Protein AF-A0A8K0K1X6-F1 (afdb_monomer)

Foldseek 3Di:
DDDDDDDDDDDDDDDDDDDDDDDDDDDDDDPPPDDDDPVVVCVVPVPVVPDDPVNVVLVVLVCVLCVLVVVLVCQVPPPPHDDLLCPLVSLVVNLVSLVVQCPDPDDDPVSVVVSVVSNCCCVVCDPLLPPLVSVLRNCPPPVRNCVSDPDPVSSVVNVVVVVVVVVVVVVVPPDDDPDDPDD

Secondary structure (DSSP, 8-state):
---------------------------------PPPPHHHHTTT-TTGGG--HHHHHHHHHHHHHHHHHHHHHHHHH-TTT--GGGHHHHHHHHHHHHHHHHT-TT--HHHHHHHHHHHTTHHHH-SGGG-HHHHHHHHH-TTTTTTT-SSHHHHHHHHHHHHHHHHHHHHHT-PPP------

pLDDT: mean 72.21, std 21.98, range [29.23, 95.38]

Solvent-accessible surface area (backbone atoms only — not comparable to full-atom values): 11785 Å² total; per-residue (Å²): 136,89,89,85,86,90,86,89,88,87,82,86,90,84,89,85,86,91,81,85,86,83,91,81,84,89,82,89,78,86,78,77,75,73,77,78,56,74,75,68,60,44,77,82,37,80,75,62,83,73,70,48,72,67,56,52,52,50,50,52,52,48,49,63,65,46,47,59,55,49,54,51,49,54,46,68,68,34,93,86,75,61,51,65,41,46,52,49,48,53,51,52,49,53,48,50,50,37,53,56,58,71,68,48,91,84,62,55,68,69,54,51,54,50,39,52,56,59,49,51,44,49,74,75,66,47,68,45,73,72,35,65,66,43,37,49,40,13,45,71,34,84,92,30,35,73,80,43,42,97,45,72,64,54,46,51,56,49,52,54,49,54,52,50,51,59,56,56,56,67,64,68,74,64,74,82,74,82,77,81,85,73,133

Radius of gyration: 33.88 Å; Cα contacts (8 Å, |Δi|>4): 93; chains: 1; bounding box: 62×99×83 Å

InterPro domains:
  IPR012337 Ribonuclease H-like superfamily [SSF53098] (44-151)

Structure (mmCIF, N/CA/C/O backbone):
data_AF-A0A8K0K1X6-F1
#
_entry.id   AF-A0A8K0K1X6-F1
#
loop_
_atom_site.group_PDB
_atom_site.id
_atom_site.type_symbol
_atom_site.label_atom_id
_atom_site.label_alt_id
_atom_site.label_comp_id
_atom_site.label_asym_id
_atom_site.label_en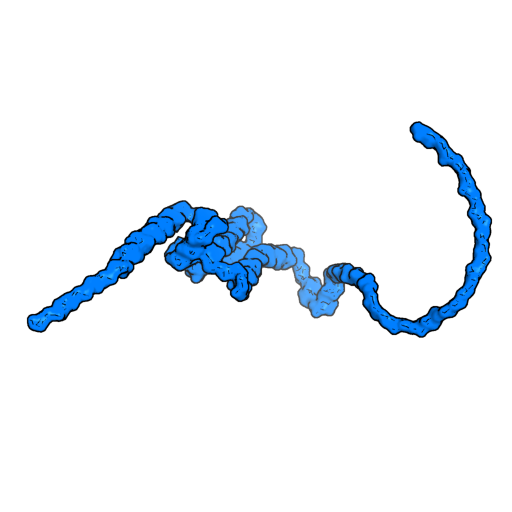tity_id
_atom_site.label_seq_id
_atom_site.pdbx_PDB_ins_code
_atom_site.Cartn_x
_atom_site.Cartn_y
_atom_site.Cartn_z
_atom_site.occupancy
_atom_site.B_iso_or_equiv
_atom_site.auth_seq_id
_atom_site.auth_comp_id
_atom_site.auth_asym_id
_atom_site.auth_atom_id
_atom_site.pdbx_PDB_model_num
ATOM 1 N N . MET A 1 1 ? -3.779 -65.846 -8.634 1.00 36.56 1 MET A N 1
ATOM 2 C CA . MET A 1 1 ? -4.759 -66.818 -8.107 1.00 36.56 1 MET A CA 1
ATOM 3 C C . MET A 1 1 ? -5.990 -66.763 -9.008 1.00 36.56 1 MET A C 1
ATOM 5 O O . MET A 1 1 ? -6.519 -65.682 -9.186 1.00 36.56 1 MET A O 1
ATOM 9 N N . MET A 1 2 ? -6.365 -67.916 -9.580 1.00 34.00 2 MET A N 1
ATOM 10 C CA . MET A 1 2 ? -7.640 -68.259 -10.250 1.00 34.00 2 MET A CA 1
ATOM 11 C C . MET A 1 2 ? -7.931 -67.796 -11.702 1.00 34.00 2 MET A C 1
ATOM 13 O O . MET A 1 2 ? -8.051 -66.619 -12.012 1.00 34.00 2 MET A O 1
ATOM 17 N N . LYS A 1 3 ? -8.093 -68.818 -12.564 1.00 37.56 3 LYS A N 1
ATOM 18 C CA . LYS A 1 3 ? -8.704 -68.864 -13.911 1.00 37.56 3 LYS A CA 1
ATOM 19 C C . LYS A 1 3 ? -10.242 -68.959 -13.821 1.00 37.56 3 LYS A C 1
ATOM 21 O O . LYS A 1 3 ? -10.722 -69.639 -12.918 1.00 37.56 3 LYS A O 1
ATOM 26 N N . LYS A 1 4 ? -10.955 -68.454 -14.842 1.00 38.94 4 LYS A N 1
ATOM 27 C CA . LYS A 1 4 ? -12.188 -68.991 -15.496 1.00 38.94 4 LYS A CA 1
ATOM 28 C C . LYS A 1 4 ? -12.433 -68.125 -16.757 1.00 38.94 4 LYS A C 1
ATOM 30 O O . LYS A 1 4 ? -12.382 -66.915 -16.619 1.00 38.94 4 LYS A O 1
ATOM 35 N N . VAL A 1 5 ? -12.444 -68.573 -18.021 1.00 37.34 5 VAL A N 1
ATOM 36 C CA . VAL A 1 5 ? -13.118 -69.670 -18.762 1.00 37.34 5 VAL A CA 1
ATOM 37 C C . VAL A 1 5 ? -14.581 -69.342 -19.145 1.00 37.34 5 VAL A C 1
ATOM 39 O O . VAL A 1 5 ? -15.454 -69.489 -18.302 1.00 37.34 5 VAL A O 1
ATOM 42 N N . ILE A 1 6 ? -14.737 -68.924 -20.421 1.00 32.94 6 ILE A N 1
ATOM 43 C CA . ILE A 1 6 ? -15.714 -69.280 -21.496 1.00 32.94 6 ILE A CA 1
ATOM 44 C C . ILE A 1 6 ? -17.236 -69.024 -21.300 1.00 32.94 6 ILE A C 1
ATOM 46 O O . ILE A 1 6 ? -17.813 -69.509 -20.339 1.00 32.94 6 ILE A O 1
ATOM 50 N N . ASP A 1 7 ? -17.862 -68.286 -22.244 1.00 36.38 7 ASP A N 1
ATOM 51 C CA . ASP A 1 7 ? -18.978 -68.686 -23.162 1.00 36.38 7 ASP A CA 1
ATOM 52 C C . ASP A 1 7 ? -19.697 -67.440 -23.745 1.00 36.38 7 ASP A C 1
ATOM 54 O O . ASP A 1 7 ? -20.038 -66.527 -23.004 1.00 36.38 7 ASP A O 1
ATOM 58 N N . THR A 1 8 ? -19.722 -67.170 -25.060 1.00 32.62 8 THR A N 1
ATOM 59 C CA . THR A 1 8 ? -20.416 -67.810 -26.209 1.00 32.62 8 THR A CA 1
ATOM 60 C C . THR A 1 8 ? -21.856 -67.290 -26.432 1.00 32.62 8 THR A C 1
ATOM 62 O O . THR A 1 8 ? -22.735 -67.482 -25.604 1.00 32.62 8 THR A O 1
ATOM 65 N N . ASN A 1 9 ? -22.055 -66.740 -27.641 1.00 31.58 9 ASN A N 1
ATOM 66 C CA . ASN A 1 9 ? -23.271 -66.631 -28.473 1.00 31.58 9 ASN A CA 1
ATOM 67 C C . ASN A 1 9 ? -24.106 -65.336 -28.605 1.00 31.58 9 ASN A C 1
ATOM 69 O O . ASN A 1 9 ? -24.702 -64.806 -27.673 1.00 31.58 9 ASN A O 1
ATOM 73 N N . LYS A 1 10 ? -24.166 -64.926 -29.886 1.00 36.34 10 LYS A N 1
ATOM 74 C CA . LYS A 1 10 ? -25.127 -64.076 -30.604 1.00 36.34 10 LYS A CA 1
ATOM 75 C C . LYS A 1 10 ? -26.423 -64.850 -30.891 1.00 36.34 10 LYS A C 1
ATOM 77 O O . LYS A 1 10 ? -26.314 -66.025 -31.207 1.00 36.34 10 LYS A O 1
ATOM 82 N N . GLU A 1 11 ? -27.562 -64.153 -30.938 1.00 32.91 11 GLU A N 1
ATOM 83 C CA . GLU A 1 11 ? -28.595 -64.141 -32.012 1.00 32.91 11 GLU A CA 1
ATOM 84 C C . GLU A 1 11 ? -29.771 -63.245 -31.550 1.00 32.91 11 GLU A C 1
ATOM 86 O O . GLU A 1 11 ? -30.187 -63.331 -30.402 1.00 32.91 11 GLU A O 1
ATOM 91 N N . GLN A 1 12 ? -30.037 -62.135 -32.258 1.00 31.98 12 GLN A N 1
ATOM 92 C CA . GLN A 1 12 ? -31.177 -61.891 -33.179 1.00 31.98 12 GLN A CA 1
ATOM 93 C C . GLN A 1 12 ? -32.546 -61.772 -32.461 1.00 31.98 12 GLN A C 1
ATOM 95 O O . GLN A 1 12 ? -32.960 -62.704 -31.793 1.00 31.98 12 GLN A O 1
ATOM 100 N N . GLN A 1 13 ? -33.197 -60.600 -32.367 1.00 32.19 13 GLN A N 1
ATOM 101 C CA . GLN A 1 13 ? -33.901 -59.750 -33.362 1.00 32.19 13 GLN A CA 1
ATOM 102 C C . GLN A 1 13 ? -35.429 -59.956 -33.246 1.00 32.19 13 GLN A C 1
ATOM 104 O O . GLN A 1 13 ? -35.873 -61.072 -33.450 1.00 32.19 13 GLN A O 1
ATOM 109 N N . GLU A 1 14 ? -36.205 -58.902 -32.937 1.00 32.09 14 GLU A N 1
ATOM 110 C CA . GLU A 1 14 ? -37.567 -58.616 -33.458 1.00 32.09 14 GLU A CA 1
ATOM 111 C C . GLU A 1 14 ? -38.111 -57.278 -32.886 1.00 32.09 14 GLU A C 1
ATOM 113 O O . GLU A 1 14 ? -37.936 -56.982 -31.707 1.00 32.09 14 GLU A O 1
ATOM 118 N N . GLY A 1 15 ? -38.681 -56.429 -33.759 1.00 29.23 15 GLY A N 1
ATOM 119 C CA . GLY A 1 15 ? -39.238 -55.087 -33.465 1.00 29.23 15 GLY A CA 1
ATOM 120 C C . GLY A 1 15 ? -40.705 -55.118 -32.970 1.00 29.23 15 GLY A C 1
ATOM 121 O O . GLY A 1 15 ? -41.087 -56.149 -32.425 1.00 29.23 15 GLY A O 1
ATOM 122 N N . PRO A 1 16 ? -41.571 -54.084 -33.186 1.00 39.97 16 PRO A N 1
ATOM 123 C CA . PRO A 1 16 ? -41.407 -52.951 -34.113 1.00 39.97 16 PRO A CA 1
ATOM 124 C C . PRO A 1 16 ? -41.960 -51.552 -33.666 1.00 39.97 16 PRO A C 1
ATOM 126 O O . PRO A 1 16 ? -42.705 -51.414 -32.703 1.00 39.97 16 PRO A O 1
ATOM 129 N N . SER A 1 17 ? -41.635 -50.541 -34.493 1.00 29.39 17 SER A N 1
ATOM 130 C CA . SER A 1 17 ? -42.483 -49.413 -34.961 1.00 29.39 17 SER A CA 1
ATOM 131 C C . SER A 1 17 ? -42.720 -48.107 -34.159 1.00 29.39 17 SER A C 1
ATOM 133 O O . SER A 1 17 ? -43.616 -48.007 -33.330 1.00 29.39 17 SER A O 1
ATOM 135 N N . THR A 1 18 ? -42.063 -47.054 -34.683 1.00 30.39 18 THR A N 1
ATOM 136 C CA . THR A 1 18 ? -42.601 -45.723 -35.080 1.00 30.39 18 THR A CA 1
ATOM 137 C C . THR A 1 18 ? -42.703 -44.587 -34.049 1.00 30.39 18 THR A C 1
ATOM 139 O O . THR A 1 18 ? -43.554 -44.617 -33.171 1.00 30.39 18 THR A O 1
ATOM 142 N N . SER A 1 19 ? -41.931 -43.510 -34.280 1.00 31.80 19 SER A N 1
ATOM 143 C CA . SER A 1 19 ? -42.244 -42.065 -34.080 1.00 31.80 19 SER A CA 1
ATOM 144 C C . SER A 1 19 ? -41.043 -41.260 -34.628 1.00 31.80 19 SER A C 1
ATOM 146 O O . SER A 1 19 ? -39.921 -41.535 -34.225 1.00 31.80 19 SER A O 1
ATOM 148 N N . ILE A 1 20 ? -41.129 -40.552 -35.763 1.00 32.66 20 ILE A N 1
ATOM 149 C CA . ILE A 1 20 ? -41.576 -39.152 -35.962 1.00 32.66 20 ILE A CA 1
ATOM 150 C C . ILE A 1 20 ? -40.789 -38.136 -35.094 1.00 32.66 20 ILE A C 1
ATOM 152 O O . ILE A 1 20 ? -41.006 -38.053 -33.891 1.00 32.66 20 ILE A O 1
ATOM 156 N N . GLU A 1 21 ? -39.893 -37.386 -35.754 1.00 35.75 21 GLU A N 1
ATOM 157 C CA . GLU A 1 21 ? -39.197 -36.134 -35.349 1.00 35.75 21 GLU A CA 1
ATOM 158 C C . GLU A 1 21 ? -40.192 -34.970 -35.073 1.00 35.75 21 GLU A C 1
ATOM 160 O O . GLU A 1 21 ? -41.297 -35.050 -35.621 1.00 35.75 21 GLU A O 1
ATOM 165 N N . PRO A 1 22 ? -39.882 -33.884 -34.302 1.00 38.75 22 PRO A N 1
ATOM 166 C CA . PRO A 1 22 ? -38.718 -33.001 -34.538 1.00 38.75 22 PRO A CA 1
ATOM 167 C C . PRO A 1 22 ? -38.057 -32.271 -33.333 1.00 38.75 22 PRO A C 1
ATOM 169 O O . PRO A 1 22 ? -38.601 -32.166 -32.240 1.00 38.75 22 PRO A O 1
ATOM 172 N N . ASP A 1 23 ? -36.847 -31.777 -33.624 1.00 31.91 23 ASP A N 1
ATOM 173 C CA . ASP A 1 23 ? -36.100 -30.594 -33.143 1.00 31.91 23 ASP A CA 1
ATOM 174 C C . ASP A 1 23 ? -36.637 -29.766 -31.948 1.00 31.91 23 ASP A C 1
ATOM 176 O O . ASP A 1 23 ? -37.705 -29.172 -32.051 1.00 31.91 23 ASP A O 1
ATOM 180 N N . THR A 1 24 ? -35.832 -29.642 -30.875 1.00 29.33 24 THR A N 1
ATOM 181 C CA . THR A 1 24 ? -35.441 -28.354 -30.250 1.00 29.33 24 THR A CA 1
ATOM 182 C C . THR A 1 24 ? -34.373 -28.548 -29.157 1.00 29.33 24 THR A C 1
ATOM 184 O O . THR A 1 24 ? -34.652 -29.157 -28.129 1.00 29.33 24 THR A O 1
ATOM 187 N N . ASN A 1 25 ? -33.217 -27.915 -29.380 1.00 30.72 25 ASN A N 1
ATOM 188 C CA . ASN A 1 25 ? -32.398 -27.115 -28.452 1.00 30.72 25 ASN A CA 1
ATOM 189 C C . ASN A 1 25 ? -31.725 -27.723 -27.190 1.00 30.72 25 ASN A C 1
ATOM 191 O O . ASN A 1 25 ? -32.336 -28.415 -26.387 1.00 30.72 25 ASN A O 1
ATOM 195 N N . GLU A 1 26 ? -30.483 -27.256 -26.987 1.00 32.62 26 GLU A N 1
ATOM 196 C CA . GLU A 1 26 ? -29.659 -27.256 -25.760 1.00 32.62 26 GLU A CA 1
ATOM 197 C C . GLU A 1 26 ? -28.984 -28.571 -25.325 1.00 32.62 26 GLU A C 1
ATOM 199 O O . GLU A 1 26 ? -29.599 -29.441 -24.720 1.00 32.62 26 GLU A O 1
ATOM 204 N N . LEU A 1 27 ? -27.661 -28.659 -25.554 1.00 32.75 27 LEU A N 1
ATOM 205 C CA . LEU A 1 27 ? -26.645 -28.809 -24.494 1.00 32.75 27 LEU A CA 1
ATOM 206 C C . LEU A 1 27 ? -25.215 -28.812 -25.079 1.00 32.75 27 LEU A C 1
ATOM 208 O O . LEU A 1 27 ? -24.843 -29.672 -25.871 1.00 32.75 27 LEU A O 1
ATOM 212 N N . GLU A 1 28 ? -24.452 -27.805 -24.647 1.00 36.91 28 GLU A N 1
ATOM 213 C CA . GLU A 1 28 ? -23.012 -27.814 -24.347 1.00 36.91 28 GLU A CA 1
ATOM 214 C C . GLU A 1 28 ? -22.040 -28.495 -25.326 1.00 36.91 28 GLU A C 1
ATOM 216 O O . GLU A 1 28 ? -21.773 -29.694 -25.262 1.00 36.91 28 GLU A O 1
ATOM 221 N N . VAL A 1 29 ? -21.326 -27.668 -26.094 1.00 37.97 29 VAL A N 1
ATOM 222 C CA . VAL A 1 29 ? -19.913 -27.939 -26.379 1.00 37.97 29 VAL A CA 1
ATOM 223 C C . VAL A 1 29 ? -19.113 -26.727 -25.923 1.00 37.97 29 VAL A C 1
ATOM 225 O O . VAL A 1 29 ? -19.228 -25.638 -26.478 1.00 37.97 29 VAL A O 1
ATOM 228 N N . GLU A 1 30 ? -18.341 -26.935 -24.858 1.00 37.28 30 GLU A N 1
ATOM 229 C CA . GLU A 1 30 ? -17.304 -26.035 -24.368 1.00 37.28 30 GLU A CA 1
ATOM 230 C C . GLU A 1 30 ? -16.373 -25.600 -25.510 1.00 37.28 30 GLU A C 1
ATOM 232 O O . GLU A 1 30 ? -15.442 -26.317 -25.891 1.00 37.28 30 GLU A O 1
ATOM 237 N N . ASP A 1 31 ? -16.555 -24.379 -26.006 1.00 37.25 31 ASP A N 1
ATOM 238 C CA . ASP A 1 31 ? -15.508 -23.696 -26.751 1.00 37.25 31 ASP A CA 1
ATOM 239 C C . ASP A 1 31 ? -14.432 -23.238 -25.764 1.00 37.25 31 ASP A C 1
ATOM 241 O O . ASP A 1 31 ? -14.439 -22.127 -25.225 1.00 37.25 31 ASP A O 1
ATOM 245 N N . LYS A 1 32 ? -13.447 -24.117 -25.556 1.00 38.53 32 LYS A N 1
ATOM 246 C CA . LYS A 1 32 ? -12.084 -23.711 -25.213 1.00 38.53 32 LYS A CA 1
ATOM 247 C C . LYS A 1 32 ? -11.620 -22.711 -26.272 1.00 38.53 32 LYS A C 1
ATOM 249 O O . LYS A 1 32 ? -11.004 -23.098 -27.266 1.00 38.53 32 LYS A O 1
ATOM 254 N N . LYS A 1 33 ? -11.877 -21.419 -26.047 1.00 43.88 33 LYS A N 1
ATOM 255 C CA . LYS A 1 33 ? -11.191 -20.331 -26.746 1.00 43.88 33 LYS A CA 1
ATOM 256 C C . LYS A 1 33 ? -9.706 -20.453 -26.434 1.00 43.88 33 LYS A C 1
ATOM 258 O O . LYS A 1 33 ? -9.209 -19.959 -25.426 1.00 43.88 33 LYS A O 1
ATOM 263 N N . LYS A 1 34 ? -9.009 -21.173 -27.313 1.00 45.88 34 LYS A N 1
ATOM 264 C CA . LYS A 1 34 ? -7.575 -21.035 -27.528 1.00 45.88 34 LYS A CA 1
ATOM 265 C C . LYS A 1 34 ? -7.309 -19.542 -27.676 1.00 45.88 34 LYS A C 1
ATOM 267 O O . LYS A 1 34 ? -7.848 -18.905 -28.574 1.00 45.88 34 LYS A O 1
ATOM 272 N N . SER A 1 35 ? -6.526 -19.004 -26.752 1.00 42.25 35 SER A N 1
ATOM 273 C CA . SER A 1 35 ? -5.905 -17.691 -26.874 1.00 42.25 35 SER A CA 1
ATOM 274 C C . SER A 1 35 ? -5.267 -17.568 -28.266 1.00 42.25 35 SER A C 1
ATOM 276 O O . SER A 1 35 ? -4.476 -18.454 -28.617 1.00 42.25 35 SER A O 1
ATOM 278 N N . PRO A 1 36 ? -5.608 -16.544 -29.066 1.00 47.41 36 PRO A N 1
ATOM 279 C CA . PRO A 1 36 ? -4.999 -16.356 -30.373 1.00 47.41 36 PRO A CA 1
ATOM 280 C C . PRO A 1 36 ? -3.490 -16.155 -30.210 1.00 47.41 36 PRO A C 1
ATOM 282 O O . PRO A 1 36 ? -3.017 -15.484 -29.294 1.00 47.41 36 PRO A O 1
ATOM 285 N N . THR A 1 37 ? -2.720 -16.820 -31.065 1.00 53.34 37 THR A N 1
ATOM 286 C CA . THR A 1 37 ? -1.265 -16.658 -31.155 1.00 53.34 37 THR A CA 1
ATOM 287 C C . THR A 1 37 ? -0.923 -15.251 -31.649 1.00 53.34 37 THR A C 1
ATOM 289 O O . THR A 1 37 ? -1.656 -14.731 -32.484 1.00 53.34 37 THR A O 1
ATOM 292 N N . LEU A 1 38 ? 0.217 -14.687 -31.219 1.00 54.25 38 LEU A N 1
ATOM 293 C CA . LEU A 1 38 ? 0.695 -13.320 -31.529 1.00 54.25 38 LEU A CA 1
ATOM 294 C C . LEU A 1 38 ? 0.530 -12.854 -32.993 1.00 54.25 38 LEU A C 1
ATOM 296 O O . LEU A 1 38 ? 0.421 -11.661 -33.249 1.00 54.25 38 LEU A O 1
ATOM 300 N N . ALA A 1 39 ? 0.518 -13.776 -33.959 1.00 51.69 39 ALA A N 1
ATOM 301 C CA . ALA A 1 39 ? 0.330 -13.461 -35.374 1.00 51.69 39 ALA A CA 1
ATOM 302 C C . ALA A 1 39 ? -1.078 -12.938 -35.718 1.00 51.69 39 ALA A C 1
ATOM 304 O O . ALA A 1 39 ? -1.223 -12.165 -36.659 1.00 51.69 39 ALA A O 1
ATOM 305 N N . GLU A 1 40 ? -2.110 -13.349 -34.979 1.00 54.22 40 GLU A N 1
ATOM 306 C CA . GLU A 1 40 ? -3.495 -12.930 -35.235 1.00 54.22 40 GLU A CA 1
ATOM 307 C C . GLU A 1 40 ? -3.793 -11.551 -34.624 1.00 54.22 40 GLU A C 1
ATOM 309 O O . GLU A 1 40 ? -4.552 -10.775 -35.192 1.00 54.22 40 GLU A O 1
ATOM 314 N N . GLU A 1 41 ? -3.097 -11.189 -33.543 1.00 55.38 41 GLU A N 1
ATOM 315 C CA . GLU A 1 41 ? -3.164 -9.862 -32.912 1.00 55.38 41 GLU A CA 1
ATOM 316 C C . GLU A 1 41 ? -2.432 -8.780 -33.739 1.00 55.38 41 GLU A C 1
ATOM 318 O O . GLU A 1 41 ? -2.806 -7.607 -33.729 1.00 55.38 41 GLU A O 1
ATOM 323 N N . ALA A 1 42 ? -1.425 -9.172 -34.530 1.00 51.59 42 ALA A N 1
ATOM 324 C CA . ALA A 1 42 ? -0.638 -8.261 -35.367 1.00 51.59 42 ALA A CA 1
ATOM 325 C C . ALA A 1 42 ? -1.419 -7.659 -36.554 1.00 51.59 42 ALA A C 1
ATOM 327 O O . ALA A 1 42 ? -1.078 -6.576 -37.027 1.00 51.59 42 ALA A O 1
ATOM 328 N N . ILE A 1 43 ? -2.485 -8.320 -37.022 1.00 56.06 43 ILE A N 1
ATOM 329 C CA . ILE A 1 43 ? -3.300 -7.837 -38.152 1.00 56.06 43 ILE A CA 1
ATOM 330 C C . ILE A 1 43 ? -4.168 -6.631 -37.742 1.00 56.06 43 ILE A C 1
ATOM 332 O O . ILE A 1 43 ? -4.515 -5.803 -38.584 1.00 56.06 43 ILE A O 1
ATOM 336 N N . GLU A 1 44 ? -4.484 -6.487 -36.452 1.00 57.59 44 GLU A N 1
ATOM 337 C CA . GLU A 1 44 ? -5.357 -5.423 -35.935 1.00 57.59 44 GLU A CA 1
ATOM 338 C C . GLU A 1 44 ? -4.589 -4.133 -35.579 1.00 57.59 44 GLU A C 1
ATOM 340 O O . GLU A 1 44 ? -5.164 -3.042 -35.575 1.00 57.59 44 GLU A O 1
ATOM 345 N N . TYR A 1 45 ? -3.267 -4.217 -35.375 1.00 58.69 45 TYR A N 1
ATOM 346 C CA . TYR A 1 45 ? -2.425 -3.082 -34.986 1.00 58.69 45 TYR A CA 1
ATOM 347 C C . TYR A 1 45 ? -1.074 -3.097 -35.727 1.00 58.69 45 TYR A C 1
ATOM 349 O O . TYR A 1 45 ? -0.088 -3.604 -35.191 1.00 58.69 45 TYR A O 1
ATOM 357 N N . PRO A 1 46 ? -0.949 -2.453 -36.908 1.00 59.38 46 PRO A N 1
ATOM 358 C CA . PRO A 1 46 ? 0.307 -2.411 -37.679 1.00 59.38 46 PRO A CA 1
ATOM 359 C C . PRO A 1 46 ? 1.471 -1.711 -36.945 1.00 59.38 46 PRO A C 1
ATOM 361 O O . PRO A 1 46 ? 2.609 -1.724 -37.402 1.00 59.38 46 PRO A O 1
ATOM 364 N N . ALA A 1 47 ? 1.204 -1.092 -35.791 1.00 60.97 47 ALA A N 1
ATOM 365 C CA . ALA A 1 47 ? 2.213 -0.503 -34.916 1.00 60.97 47 ALA A CA 1
ATOM 366 C C . ALA A 1 47 ? 2.972 -1.537 -34.056 1.00 60.97 47 ALA A C 1
ATOM 368 O O . ALA A 1 47 ? 4.025 -1.195 -33.520 1.00 60.97 47 ALA A O 1
ATOM 369 N N . LEU A 1 48 ? 2.479 -2.778 -33.924 1.00 59.88 48 LEU A N 1
ATOM 370 C CA . LEU A 1 48 ? 3.155 -3.826 -33.146 1.00 59.88 48 LEU A CA 1
ATOM 371 C C . LEU A 1 48 ? 4.364 -4.441 -33.869 1.00 59.88 48 LEU A C 1
ATOM 373 O O . LEU A 1 48 ? 5.234 -5.003 -33.208 1.00 59.88 48 LEU A O 1
ATOM 377 N N . GLU A 1 49 ? 4.457 -4.314 -35.198 1.00 62.81 49 GLU A N 1
ATOM 378 C CA . GLU A 1 49 ? 5.519 -4.941 -36.006 1.00 62.81 49 GLU A CA 1
ATOM 379 C C . GLU A 1 49 ? 6.930 -4.386 -35.728 1.00 62.81 49 GLU A C 1
ATOM 381 O O . GLU A 1 49 ? 7.916 -4.985 -36.151 1.00 62.81 49 GLU A O 1
ATOM 386 N N . ASN A 1 50 ? 7.049 -3.274 -34.991 1.00 69.75 50 ASN A N 1
ATOM 387 C CA . ASN A 1 50 ? 8.322 -2.594 -34.732 1.00 69.75 50 ASN A CA 1
ATOM 388 C C . ASN A 1 50 ? 8.749 -2.564 -33.255 1.00 69.75 50 ASN A C 1
ATOM 390 O O . ASN A 1 50 ? 9.679 -1.828 -32.927 1.00 69.75 50 ASN A O 1
ATOM 394 N N . LEU A 1 51 ? 8.111 -3.329 -32.359 1.00 76.81 51 LEU A N 1
ATOM 395 C CA . LEU A 1 51 ? 8.573 -3.391 -30.969 1.00 76.81 51 LEU A CA 1
ATOM 396 C C . LEU A 1 51 ? 9.871 -4.193 -30.848 1.00 76.81 51 LEU A C 1
ATOM 398 O O . LEU A 1 51 ? 9.952 -5.369 -31.207 1.00 76.81 51 LEU A O 1
ATOM 402 N N . THR A 1 52 ? 10.885 -3.556 -30.277 1.00 85.88 52 THR A N 1
ATOM 403 C CA . THR A 1 52 ? 12.134 -4.213 -29.895 1.00 85.88 52 THR A CA 1
ATOM 404 C C . THR A 1 52 ? 11.938 -5.081 -28.648 1.00 85.88 52 THR A C 1
ATOM 406 O O . THR A 1 52 ? 11.041 -4.844 -27.836 1.00 85.88 52 THR A O 1
ATOM 409 N N . SER A 1 53 ? 12.804 -6.085 -28.457 1.00 84.81 53 SER A N 1
ATOM 410 C CA . SER A 1 53 ? 12.774 -6.939 -27.254 1.00 84.81 53 SER A CA 1
ATOM 411 C C . SER A 1 53 ? 12.846 -6.112 -25.965 1.00 84.81 53 SER A C 1
ATOM 413 O O . SER A 1 53 ? 12.113 -6.379 -25.017 1.00 84.81 53 SER A O 1
ATOM 415 N N . ASP A 1 54 ? 13.673 -5.065 -25.960 1.00 85.62 54 ASP A N 1
ATOM 416 C CA . ASP A 1 54 ? 13.854 -4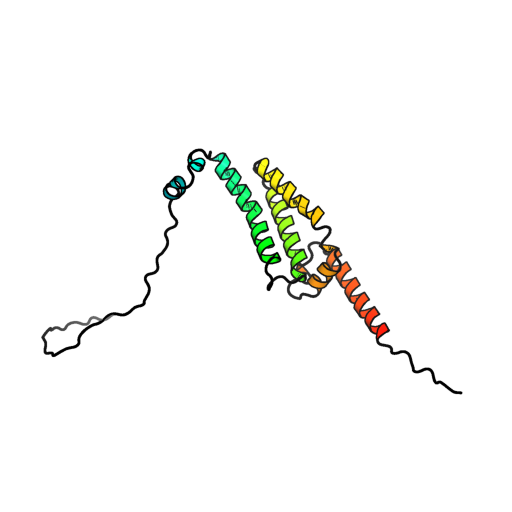.181 -24.808 1.00 85.62 54 ASP A CA 1
ATOM 417 C C . ASP A 1 54 ? 12.571 -3.403 -24.469 1.00 85.62 54 ASP A C 1
ATOM 419 O O . ASP A 1 54 ? 12.251 -3.204 -23.296 1.00 85.62 54 ASP A O 1
ATOM 423 N N . GLU A 1 55 ? 11.801 -2.981 -25.476 1.00 87.94 55 GLU A N 1
ATOM 424 C CA . GLU A 1 55 ? 10.517 -2.294 -25.281 1.00 87.94 55 GLU A CA 1
ATOM 425 C C . GLU A 1 55 ? 9.439 -3.238 -24.742 1.00 87.94 55 GLU A C 1
ATOM 427 O O . GLU A 1 55 ? 8.633 -2.839 -23.894 1.00 87.94 55 GLU A O 1
ATOM 432 N N . ILE A 1 56 ? 9.444 -4.500 -25.175 1.00 88.81 56 ILE A N 1
ATOM 433 C CA . ILE A 1 56 ? 8.545 -5.538 -24.656 1.00 88.81 56 ILE A CA 1
ATOM 434 C C . ILE A 1 56 ? 8.879 -5.843 -23.192 1.00 88.81 56 ILE A C 1
ATOM 436 O O . ILE A 1 56 ? 7.978 -5.891 -22.347 1.00 88.81 56 ILE A O 1
ATOM 440 N N . ASP A 1 57 ? 10.162 -5.986 -22.861 1.00 89.75 57 ASP A N 1
ATOM 441 C CA . ASP A 1 57 ? 10.618 -6.230 -21.492 1.00 89.75 57 ASP A CA 1
ATOM 442 C C . ASP A 1 57 ? 10.337 -5.033 -20.580 1.00 89.75 57 ASP A C 1
ATOM 444 O O . ASP A 1 57 ? 9.879 -5.194 -19.441 1.00 89.75 57 ASP A O 1
ATOM 448 N N . LEU A 1 58 ? 10.544 -3.812 -21.075 1.00 92.88 58 LEU A N 1
ATOM 449 C CA . LEU A 1 58 ? 10.190 -2.590 -20.362 1.00 92.88 58 LEU A CA 1
ATOM 450 C C . LEU A 1 58 ? 8.684 -2.536 -20.078 1.00 92.88 58 LEU A C 1
ATOM 452 O O . LEU A 1 58 ? 8.284 -2.337 -18.929 1.00 92.88 58 LEU A O 1
ATOM 456 N N . THR A 1 59 ? 7.855 -2.761 -21.097 1.00 91.12 59 THR A N 1
ATOM 457 C CA . THR A 1 59 ? 6.389 -2.757 -20.972 1.00 91.12 59 THR A CA 1
ATOM 458 C C . THR A 1 59 ? 5.923 -3.835 -19.999 1.00 91.12 59 THR A C 1
ATOM 460 O O . THR A 1 59 ? 5.094 -3.570 -19.128 1.00 91.12 59 THR A O 1
ATOM 463 N N . SER A 1 60 ? 6.525 -5.022 -20.061 1.00 92.62 60 SER A N 1
ATOM 464 C CA . SER A 1 60 ? 6.251 -6.125 -19.138 1.00 92.62 60 SER A CA 1
ATOM 465 C C . SER A 1 60 ? 6.587 -5.765 -17.689 1.00 92.62 60 SER A C 1
ATOM 467 O O . SER A 1 60 ? 5.840 -6.107 -16.772 1.00 92.62 60 SER A O 1
ATOM 469 N N . ASN A 1 61 ? 7.692 -5.054 -17.448 1.00 93.88 61 ASN A N 1
ATOM 470 C CA . ASN A 1 61 ? 8.037 -4.571 -16.110 1.00 93.88 61 ASN A CA 1
ATOM 471 C C . ASN A 1 61 ? 7.063 -3.490 -15.618 1.00 93.88 61 ASN A C 1
ATOM 473 O O . ASN A 1 61 ? 6.641 -3.541 -14.462 1.00 93.88 61 ASN A O 1
ATOM 477 N N . CYS A 1 62 ? 6.668 -2.555 -16.488 1.00 94.44 62 CYS A N 1
ATOM 478 C CA . CYS A 1 62 ? 5.658 -1.538 -16.184 1.00 94.44 62 CYS A CA 1
ATOM 479 C C . CYS A 1 62 ? 4.299 -2.163 -15.839 1.00 94.44 62 CYS A C 1
ATOM 481 O O . CYS A 1 62 ? 3.669 -1.764 -14.862 1.00 94.44 62 CYS A O 1
ATOM 483 N N . TYR A 1 63 ? 3.869 -3.179 -16.588 1.00 94.81 63 TYR A N 1
ATOM 484 C CA . TYR A 1 63 ? 2.642 -3.915 -16.294 1.00 94.81 63 TYR A CA 1
ATOM 485 C C . TYR A 1 63 ? 2.701 -4.555 -14.902 1.00 94.81 63 TYR A C 1
ATOM 487 O O . TYR A 1 63 ? 1.827 -4.314 -14.073 1.00 94.81 63 TYR A O 1
ATOM 495 N N . LYS A 1 64 ? 3.773 -5.301 -14.605 1.00 94.81 64 LYS A N 1
ATOM 496 C CA . LYS A 1 64 ? 3.923 -6.010 -13.323 1.00 94.81 64 LYS A CA 1
ATOM 497 C C . LYS A 1 64 ? 3.924 -5.071 -12.119 1.00 94.81 64 LYS A C 1
ATOM 499 O O . LYS A 1 64 ? 3.376 -5.419 -11.078 1.00 94.81 64 LYS A O 1
ATOM 504 N N . ILE A 1 65 ? 4.544 -3.893 -12.219 1.00 94.56 65 ILE A N 1
ATOM 505 C CA . ILE A 1 65 ? 4.514 -2.947 -11.098 1.00 94.56 65 ILE A CA 1
ATOM 506 C C . ILE A 1 65 ? 3.124 -2.325 -10.912 1.00 94.56 65 ILE A C 1
ATOM 508 O O . ILE A 1 65 ? 2.686 -2.175 -9.772 1.00 94.56 65 ILE A O 1
ATOM 512 N N . LEU A 1 66 ? 2.420 -2.012 -12.005 1.00 95.38 66 LEU A N 1
ATOM 513 C CA . LEU A 1 66 ? 1.085 -1.404 -11.980 1.00 95.38 66 LEU A CA 1
ATOM 514 C C . LEU A 1 66 ? -0.033 -2.3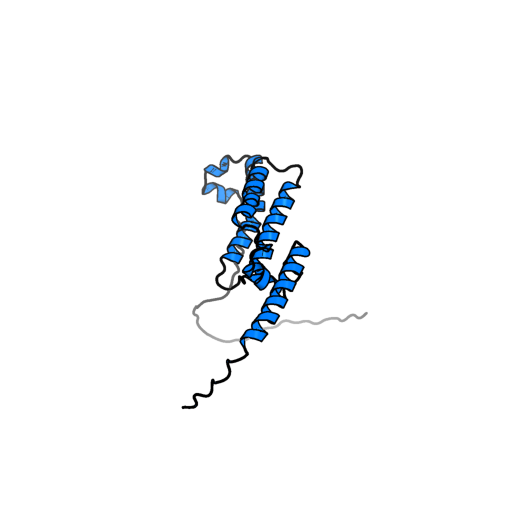94 -11.629 1.00 95.38 66 LEU A C 1
ATOM 516 O O . LEU A 1 66 ? -1.098 -1.974 -11.185 1.00 95.38 66 LEU A O 1
ATOM 520 N N . GLU A 1 67 ? 0.201 -3.694 -11.780 1.00 94.75 67 GLU A N 1
ATOM 521 C CA . GLU A 1 67 ? -0.786 -4.738 -11.506 1.00 94.75 67 GLU A CA 1
ATOM 522 C C . GLU A 1 67 ? -1.347 -4.659 -10.072 1.00 94.75 67 GLU A C 1
ATOM 524 O O . GLU A 1 67 ? -2.562 -4.676 -9.878 1.00 94.75 67 GLU A O 1
ATOM 529 N N . VAL A 1 68 ? -0.492 -4.470 -9.061 1.00 93.19 68 VAL A N 1
ATOM 530 C CA . VAL A 1 68 ? -0.953 -4.326 -7.666 1.00 93.19 68 VAL A CA 1
ATOM 531 C C . VAL A 1 68 ? -1.788 -3.056 -7.481 1.00 93.19 68 VAL A C 1
ATOM 533 O O . VAL A 1 68 ? -2.784 -3.075 -6.762 1.00 93.19 68 VAL A O 1
ATOM 536 N N . PHE A 1 69 ? -1.451 -1.968 -8.177 1.00 92.88 69 PHE A N 1
ATOM 537 C CA . PHE A 1 69 ? -2.242 -0.735 -8.139 1.00 92.88 69 PHE A CA 1
ATOM 538 C C . PHE A 1 69 ? -3.627 -0.937 -8.743 1.00 92.88 69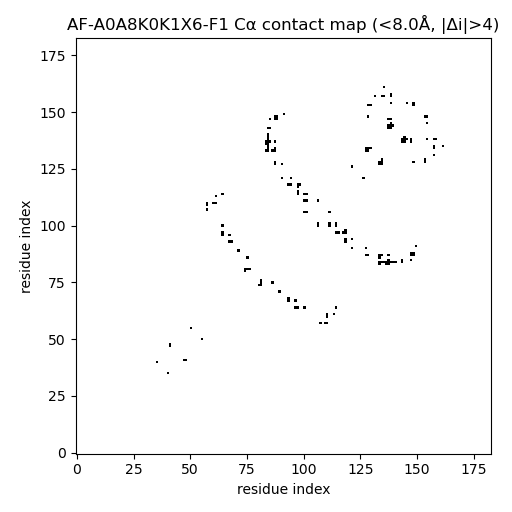 PHE A C 1
ATOM 540 O O . PHE A 1 69 ? -4.597 -0.410 -8.201 1.00 92.88 69 PHE A O 1
ATOM 547 N N . LYS A 1 70 ? -3.740 -1.725 -9.818 1.00 94.19 70 LYS A N 1
ATOM 548 C CA . LYS A 1 70 ? -5.036 -2.117 -10.380 1.00 94.19 70 LYS A CA 1
ATOM 549 C C . LYS A 1 70 ? -5.858 -2.882 -9.347 1.00 94.19 70 LYS A C 1
ATOM 551 O O . LYS A 1 70 ? -6.968 -2.450 -9.059 1.00 94.19 70 LYS A O 1
ATOM 556 N N . TYR A 1 71 ? -5.304 -3.936 -8.742 1.00 92.12 71 TYR A N 1
ATOM 557 C CA . TYR A 1 71 ? -6.022 -4.717 -7.727 1.00 92.12 71 TYR A CA 1
ATOM 558 C C . TYR A 1 71 ? -6.476 -3.858 -6.546 1.00 92.12 71 TYR A C 1
ATOM 560 O O . TYR A 1 71 ? -7.627 -3.942 -6.132 1.00 92.12 71 TYR A O 1
ATOM 568 N N . VAL A 1 72 ? -5.602 -2.993 -6.028 1.00 90.81 72 VAL A N 1
ATOM 569 C CA . VAL A 1 72 ? -5.954 -2.096 -4.920 1.00 90.81 72 VAL A CA 1
ATOM 570 C C . VAL A 1 72 ? -7.005 -1.070 -5.342 1.00 90.81 72 VAL A C 1
ATOM 572 O O . VAL A 1 72 ? -7.911 -0.786 -4.568 1.00 90.81 72 VAL A O 1
ATOM 575 N N . THR A 1 73 ? -6.934 -0.538 -6.562 1.00 90.25 73 THR A N 1
ATOM 576 C CA . THR A 1 73 ? -7.934 0.414 -7.069 1.00 90.25 73 THR A CA 1
ATOM 577 C C . THR A 1 73 ? -9.290 -0.253 -7.266 1.00 90.25 73 THR A C 1
ATOM 579 O O . THR A 1 73 ? -10.302 0.330 -6.892 1.00 90.25 73 THR A O 1
ATOM 582 N N . GLU A 1 74 ? -9.326 -1.464 -7.823 1.00 91.12 74 GLU A N 1
ATOM 583 C CA . GLU A 1 74 ? -10.549 -2.257 -7.990 1.00 91.12 74 GLU A CA 1
ATOM 584 C C . GLU A 1 74 ? -11.157 -2.628 -6.642 1.00 91.12 74 GLU A C 1
ATOM 586 O O . GLU A 1 74 ? -12.365 -2.484 -6.468 1.00 91.12 74 GLU A O 1
ATOM 591 N N . GLU A 1 75 ? -10.318 -3.035 -5.682 1.00 89.75 75 GLU A N 1
ATOM 592 C CA . GLU A 1 75 ? -10.749 -3.271 -4.311 1.00 89.75 75 GLU A CA 1
ATOM 593 C C . GLU A 1 75 ? -11.353 -1.979 -3.766 1.00 89.75 75 GLU A C 1
ATOM 595 O O . GLU A 1 75 ? -12.549 -1.978 -3.534 1.00 89.75 75 GLU A O 1
ATOM 600 N N . ILE A 1 76 ? -10.605 -0.866 -3.678 1.00 86.50 76 ILE A N 1
ATOM 601 C CA . ILE A 1 76 ? -11.064 0.432 -3.130 1.00 86.50 76 ILE A CA 1
ATOM 602 C C . ILE A 1 76 ? -12.331 0.961 -3.821 1.00 86.50 76 ILE A C 1
ATOM 604 O O . ILE A 1 76 ? -13.185 1.557 -3.167 1.00 86.50 76 ILE A O 1
ATOM 608 N N . SER A 1 77 ? -12.466 0.742 -5.127 1.00 86.94 77 SER A N 1
ATOM 609 C CA . SER A 1 77 ? -13.618 1.199 -5.917 1.00 86.94 77 SER A CA 1
ATOM 610 C C . SER A 1 77 ? -14.819 0.253 -5.829 1.00 86.94 77 SER A C 1
ATOM 612 O O . SER A 1 77 ? -15.886 0.566 -6.358 1.00 86.94 77 SER A O 1
ATOM 614 N N . SER A 1 78 ? -14.674 -0.901 -5.175 1.00 85.19 78 SER A N 1
ATOM 615 C CA . SER A 1 78 ? -15.772 -1.832 -4.943 1.00 85.19 78 SER A CA 1
ATOM 616 C C . SER A 1 78 ? -16.753 -1.253 -3.929 1.00 85.19 78 SER A C 1
ATOM 618 O O . SER A 1 78 ? -16.473 -1.163 -2.734 1.00 85.19 78 SER A O 1
ATOM 620 N N . GLU A 1 79 ? -17.954 -0.930 -4.405 1.00 67.50 79 GLU A N 1
ATOM 621 C CA . GLU A 1 79 ? -19.047 -0.347 -3.614 1.00 67.50 79 GLU A CA 1
ATOM 622 C C . GLU A 1 79 ? -19.430 -1.188 -2.378 1.00 67.50 79 GLU A C 1
ATOM 624 O O . GLU A 1 79 ? -19.939 -0.659 -1.393 1.00 67.50 79 GLU A O 1
ATOM 629 N N . LYS A 1 80 ? -19.192 -2.508 -2.410 1.00 71.19 80 LYS A N 1
ATOM 630 C CA . LYS A 1 80 ? -19.737 -3.455 -1.419 1.00 71.19 80 LYS A CA 1
ATOM 631 C C . LYS A 1 80 ? -18.703 -4.096 -0.492 1.00 71.19 80 LYS A C 1
ATOM 633 O O . LYS A 1 80 ? -19.103 -4.744 0.473 1.00 71.19 80 LYS A O 1
ATOM 638 N N . ALA A 1 81 ? -17.405 -3.986 -0.782 1.00 64.25 81 ALA A N 1
ATOM 639 C CA . ALA A 1 81 ? -16.392 -4.847 -0.153 1.00 64.25 81 ALA A CA 1
ATOM 640 C C . ALA A 1 81 ? -15.323 -4.105 0.663 1.00 64.25 81 ALA A C 1
ATOM 642 O O . ALA A 1 81 ? -14.610 -4.738 1.458 1.00 64.25 81 ALA A O 1
ATOM 643 N N . VAL A 1 82 ? -15.206 -2.786 0.509 1.00 71.75 82 VAL A N 1
ATOM 644 C CA . VAL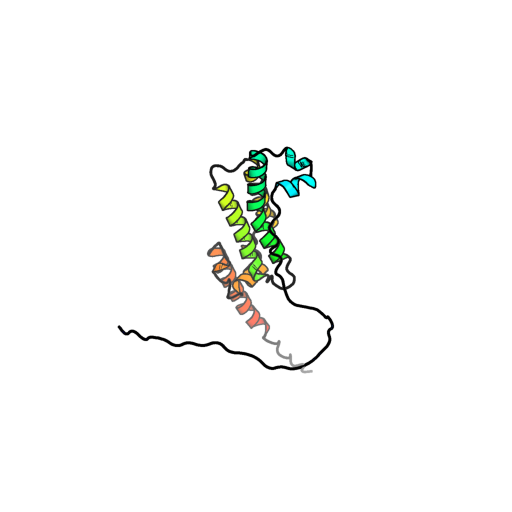 A 1 82 ? -14.159 -2.011 1.185 1.00 71.75 82 VAL A CA 1
ATOM 645 C C . VAL A 1 82 ? -14.689 -1.461 2.482 1.00 71.75 82 VAL A C 1
ATOM 647 O O . VAL A 1 82 ? -15.528 -0.567 2.518 1.00 71.75 82 VAL A O 1
ATOM 650 N N . THR A 1 83 ? -14.150 -1.982 3.573 1.00 82.19 83 THR A N 1
ATOM 651 C CA . THR A 1 83 ? -14.297 -1.356 4.876 1.00 82.19 83 THR A CA 1
ATOM 652 C C . THR A 1 83 ? -13.163 -0.358 5.070 1.00 82.19 83 THR A C 1
ATOM 654 O O . THR A 1 83 ? -12.024 -0.617 4.679 1.00 82.19 83 THR A O 1
ATOM 657 N N . THR A 1 84 ? -13.443 0.763 5.735 1.00 86.75 84 THR A N 1
ATOM 658 C CA . THR A 1 84 ? -12.434 1.752 6.156 1.00 86.75 84 THR A CA 1
ATOM 659 C C . THR A 1 84 ? -11.254 1.100 6.894 1.00 86.75 84 THR A C 1
ATOM 661 O O . THR A 1 84 ? -10.118 1.543 6.764 1.00 86.75 84 THR A O 1
ATOM 664 N N . SER A 1 85 ? -11.501 -0.024 7.578 1.00 89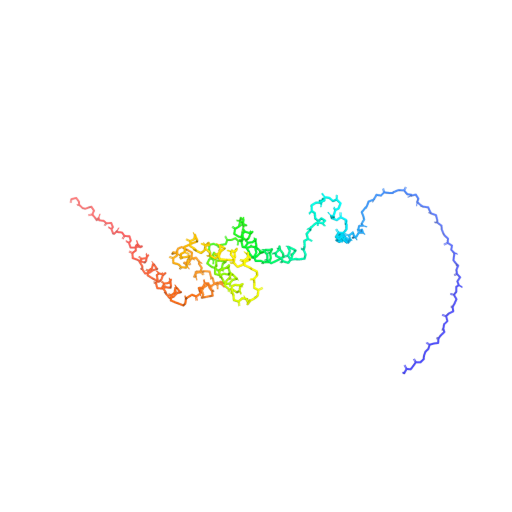.25 85 SER A N 1
ATOM 665 C CA . SER A 1 85 ? -10.498 -0.850 8.259 1.00 89.25 85 SER A CA 1
ATOM 666 C C . SER A 1 85 ? -9.457 -1.526 7.350 1.00 89.25 85 SER A C 1
ATOM 668 O O . SER A 1 85 ? -8.463 -2.035 7.854 1.00 89.25 85 SER A O 1
ATOM 670 N N . LYS A 1 86 ? -9.661 -1.564 6.024 1.00 89.25 86 LYS A N 1
ATOM 671 C CA . LYS A 1 86 ? -8.708 -2.130 5.049 1.00 89.25 86 LYS A CA 1
ATOM 672 C C . LYS A 1 86 ? -7.724 -1.102 4.490 1.00 89.25 86 LYS A C 1
ATOM 674 O O . LYS A 1 86 ? -6.694 -1.495 3.955 1.00 89.25 86 LYS A O 1
ATOM 679 N N . ILE A 1 87 ? -8.033 0.193 4.566 1.00 87.94 87 ILE A N 1
ATOM 680 C CA . ILE A 1 87 ? -7.311 1.230 3.808 1.00 87.94 87 ILE A CA 1
ATOM 681 C C . ILE A 1 87 ? -5.828 1.282 4.196 1.00 87.94 87 ILE A C 1
ATOM 683 O O . ILE A 1 87 ? -4.978 1.294 3.308 1.00 87.94 87 ILE A O 1
ATOM 687 N N . ILE A 1 88 ? -5.514 1.229 5.496 1.00 87.19 88 ILE A N 1
ATOM 688 C CA . ILE A 1 88 ? -4.123 1.236 5.983 1.00 87.19 88 ILE A CA 1
ATOM 689 C C . ILE A 1 88 ? -3.338 0.051 5.409 1.00 87.19 88 ILE A C 1
ATOM 691 O O . ILE A 1 88 ? -2.247 0.231 4.881 1.00 87.19 88 ILE A O 1
ATOM 695 N N . LEU A 1 89 ? -3.929 -1.147 5.420 1.00 89.06 89 LEU A N 1
ATOM 696 C CA . LEU A 1 89 ? -3.297 -2.356 4.888 1.00 89.06 89 LEU A CA 1
ATOM 697 C C . LEU A 1 89 ? -3.006 -2.266 3.391 1.00 89.06 89 LEU A C 1
ATOM 699 O O . LEU A 1 89 ? -1.951 -2.704 2.941 1.00 89.06 89 LEU A O 1
ATOM 703 N N . LEU A 1 90 ? -3.946 -1.725 2.614 1.00 90.00 90 LEU A N 1
ATOM 704 C CA . LEU A 1 90 ? -3.787 -1.593 1.167 1.00 90.00 90 LEU A CA 1
ATOM 705 C C . LEU A 1 90 ? -2.675 -0.599 0.820 1.00 90.00 90 LEU A C 1
ATOM 707 O O . LEU A 1 90 ? -1.898 -0.843 -0.101 1.00 90.00 90 LEU A O 1
ATOM 711 N N . ILE A 1 91 ? -2.565 0.491 1.576 1.00 87.50 91 ILE A N 1
ATOM 712 C CA . ILE A 1 91 ? -1.525 1.503 1.372 1.00 87.50 91 ILE A CA 1
ATOM 713 C C . ILE A 1 91 ? -0.159 0.959 1.790 1.00 87.50 91 ILE A C 1
ATOM 715 O O . ILE A 1 91 ? 0.788 1.051 1.009 1.00 87.50 91 ILE A O 1
ATOM 719 N N . ASP A 1 92 ? -0.073 0.287 2.939 1.00 87.50 92 ASP A N 1
ATOM 720 C CA . ASP A 1 92 ? 1.148 -0.399 3.374 1.00 87.50 92 ASP A CA 1
ATOM 721 C C . ASP A 1 92 ? 1.598 -1.454 2.348 1.00 87.50 92 ASP A C 1
ATOM 723 O O . ASP A 1 92 ? 2.788 -1.563 2.039 1.00 87.50 92 ASP A O 1
ATOM 727 N N . ALA A 1 93 ? 0.660 -2.203 1.757 1.00 89.56 93 ALA A N 1
ATOM 728 C CA . ALA A 1 93 ? 0.957 -3.175 0.707 1.00 89.56 93 ALA A CA 1
ATOM 729 C C . ALA A 1 93 ? 1.535 -2.515 -0.558 1.00 89.56 93 ALA A C 1
ATOM 731 O O . ALA A 1 93 ? 2.538 -2.997 -1.087 1.00 89.56 93 ALA A O 1
ATOM 732 N N . LEU A 1 94 ? 0.959 -1.398 -1.021 1.00 91.12 94 LEU A N 1
ATOM 733 C CA . LEU A 1 94 ? 1.476 -0.646 -2.174 1.00 91.12 94 LEU A CA 1
ATOM 734 C C . LEU A 1 94 ? 2.880 -0.087 -1.919 1.00 91.12 94 LEU A C 1
ATOM 736 O O . LEU A 1 94 ? 3.754 -0.177 -2.788 1.00 91.12 94 LEU A O 1
ATOM 740 N N . THR A 1 95 ? 3.112 0.455 -0.724 1.00 89.38 95 THR A N 1
ATOM 741 C CA . THR A 1 95 ? 4.412 0.994 -0.311 1.00 89.38 95 THR A CA 1
ATOM 742 C C . THR A 1 95 ? 5.468 -0.107 -0.260 1.00 89.38 95 THR A C 1
ATOM 744 O O . THR A 1 95 ? 6.546 0.030 -0.846 1.00 89.38 95 THR A O 1
ATOM 747 N N . ASN A 1 96 ? 5.152 -1.240 0.372 1.00 90.12 96 ASN A N 1
ATOM 748 C CA . ASN A 1 96 ? 6.055 -2.388 0.453 1.00 90.12 96 ASN A CA 1
ATOM 749 C C . ASN A 1 96 ? 6.373 -2.968 -0.927 1.00 90.12 96 ASN A C 1
ATOM 751 O O . ASN A 1 96 ? 7.540 -3.241 -1.212 1.00 90.12 96 ASN A O 1
ATOM 755 N N . TRP A 1 97 ? 5.374 -3.069 -1.805 1.00 93.31 97 TRP A N 1
ATOM 756 C CA . TRP A 1 97 ? 5.563 -3.494 -3.190 1.00 93.31 97 TRP A CA 1
ATOM 757 C C . TRP A 1 97 ? 6.538 -2.574 -3.932 1.00 93.31 97 TRP A C 1
ATOM 759 O O . TRP A 1 97 ? 7.527 -3.040 -4.496 1.00 93.31 97 TRP A O 1
ATOM 769 N N . CYS A 1 98 ? 6.342 -1.255 -3.877 1.00 92.62 98 CYS A N 1
ATOM 770 C CA . CYS A 1 98 ? 7.260 -0.308 -4.517 1.00 92.62 98 CYS A CA 1
ATOM 771 C C . CYS A 1 98 ? 8.687 -0.421 -3.955 1.00 92.62 98 CYS A C 1
ATOM 773 O O . CYS A 1 98 ? 9.655 -0.452 -4.717 1.00 92.62 98 CYS A O 1
ATOM 775 N N . ASN A 1 99 ? 8.831 -0.544 -2.634 1.00 91.94 99 ASN A N 1
ATOM 776 C CA . ASN A 1 99 ? 10.131 -0.720 -1.986 1.00 91.94 99 ASN A CA 1
ATOM 777 C C . ASN A 1 99 ? 10.819 -2.032 -2.395 1.00 91.94 99 ASN A C 1
ATOM 779 O O . ASN A 1 99 ? 12.035 -2.056 -2.590 1.00 91.94 99 ASN A O 1
ATOM 783 N N . GLU A 1 100 ? 10.069 -3.119 -2.578 1.00 93.44 100 GLU A N 1
ATOM 784 C CA . GLU A 1 100 ? 10.585 -4.380 -3.119 1.00 93.44 100 GLU A CA 1
ATOM 785 C C . GLU A 1 100 ? 11.153 -4.225 -4.525 1.00 93.44 100 GLU A C 1
ATOM 787 O O . GLU A 1 100 ? 12.249 -4.719 -4.802 1.00 93.44 100 GLU A O 1
ATOM 792 N N . TRP A 1 101 ? 10.450 -3.500 -5.394 1.00 93.88 101 TRP A N 1
ATOM 793 C CA . TRP A 1 101 ? 10.923 -3.205 -6.744 1.00 93.88 101 TRP A CA 1
ATOM 794 C C . TRP A 1 101 ? 12.202 -2.368 -6.736 1.00 93.88 101 TRP A C 1
ATOM 796 O O . TRP A 1 101 ? 13.141 -2.706 -7.456 1.00 93.88 101 TRP A O 1
ATOM 806 N N . LEU A 1 102 ? 12.295 -1.353 -5.872 1.00 92.56 102 LEU A N 1
ATOM 807 C CA . LEU A 1 102 ? 13.497 -0.518 -5.740 1.00 92.56 102 LEU A CA 1
ATOM 808 C C . LEU A 1 102 ? 14.723 -1.269 -5.199 1.00 92.56 102 LEU A C 1
ATOM 810 O O . LEU A 1 102 ? 15.846 -0.807 -5.393 1.00 92.56 102 LEU A O 1
ATOM 814 N N . ARG A 1 103 ? 14.543 -2.420 -4.538 1.00 93.44 103 ARG A N 1
ATOM 815 C CA . ARG A 1 103 ? 15.657 -3.268 -4.072 1.00 93.44 103 ARG A CA 1
ATOM 816 C C . ARG A 1 103 ? 16.257 -4.155 -5.169 1.00 93.44 103 ARG A C 1
ATOM 818 O O . ARG A 1 103 ? 17.324 -4.732 -4.949 1.00 93.44 103 ARG A O 1
ATOM 825 N N . LYS A 1 104 ? 15.605 -4.298 -6.329 1.00 92.94 104 LYS A N 1
ATOM 826 C CA . LYS A 1 104 ? 16.118 -5.107 -7.448 1.00 92.94 104 LYS A CA 1
ATOM 827 C C . LYS A 1 104 ? 17.327 -4.410 -8.088 1.00 92.94 104 LYS A C 1
ATOM 829 O O . LYS A 1 104 ? 17.270 -3.220 -8.372 1.00 92.94 104 LYS A O 1
ATOM 834 N N . LYS A 1 105 ? 18.419 -5.151 -8.316 1.00 80.94 105 LYS A N 1
ATOM 835 C CA . LYS A 1 105 ? 19.702 -4.584 -8.782 1.00 80.94 105 LYS A CA 1
ATOM 836 C C . LYS A 1 105 ? 19.730 -4.196 -10.267 1.00 80.94 105 LYS A C 1
ATOM 838 O O . LYS A 1 105 ? 20.479 -3.294 -10.614 1.00 80.94 105 LYS A O 1
ATOM 843 N N . ASP A 1 106 ? 18.873 -4.797 -11.093 1.00 86.38 106 ASP A N 1
ATOM 844 C CA . ASP A 1 106 ? 18.913 -4.658 -12.559 1.00 86.38 106 ASP A CA 1
ATOM 845 C C . ASP A 1 106 ? 17.603 -4.097 -13.132 1.00 86.38 106 ASP A C 1
ATOM 847 O O . ASP A 1 106 ? 17.087 -4.555 -14.151 1.00 86.38 106 ASP A O 1
ATOM 851 N N . LEU A 1 107 ? 17.006 -3.128 -12.438 1.00 88.38 107 LEU A N 1
ATOM 852 C CA . LEU A 1 107 ? 15.749 -2.535 -12.877 1.00 88.38 107 LEU A CA 1
ATOM 853 C C . LEU A 1 107 ? 16.003 -1.419 -13.910 1.00 88.38 107 LEU A C 1
ATOM 855 O O . LEU A 1 107 ? 16.794 -0.515 -13.625 1.00 88.38 107 LEU A O 1
ATOM 859 N N . PRO A 1 108 ? 15.316 -1.408 -15.073 1.00 92.19 108 PRO A N 1
ATOM 860 C CA . PRO A 1 108 ? 15.466 -0.329 -16.044 1.00 92.19 108 PRO A CA 1
ATOM 861 C C . PRO A 1 108 ? 15.201 1.042 -15.410 1.00 92.19 108 PRO A C 1
ATOM 863 O O . PRO A 1 108 ? 14.3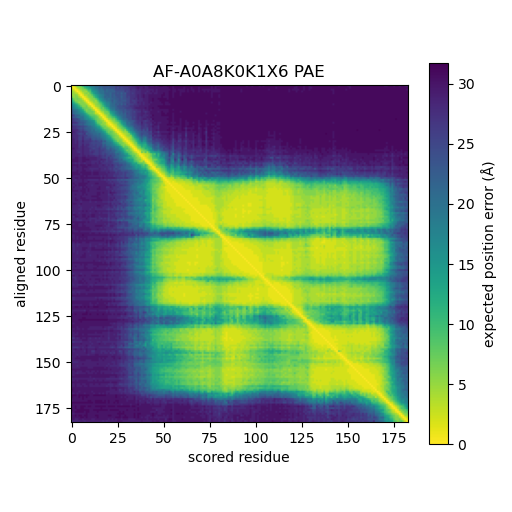38 1.190 -14.534 1.00 92.19 108 PRO A O 1
ATOM 866 N N . HIS A 1 109 ? 15.920 2.072 -15.863 1.00 92.44 109 HIS A N 1
ATOM 867 C CA . HIS A 1 109 ? 15.815 3.424 -15.303 1.00 92.44 109 HIS A CA 1
ATOM 868 C C . HIS A 1 109 ? 14.374 3.959 -15.347 1.00 92.44 109 HIS A C 1
ATOM 870 O O . HIS A 1 109 ? 13.895 4.557 -14.384 1.00 92.44 109 HIS A O 1
ATOM 876 N N . GLN A 1 110 ? 13.663 3.700 -16.442 1.00 94.06 110 GLN A N 1
ATOM 877 C CA . GLN A 1 110 ? 12.273 4.093 -16.659 1.00 94.06 110 GLN A CA 1
ATOM 878 C C . GLN A 1 110 ? 11.352 3.461 -15.609 1.00 94.06 110 GLN A C 1
ATOM 880 O O . GLN A 1 110 ? 10.545 4.159 -14.999 1.00 94.06 110 GLN A O 1
ATOM 885 N N . VAL A 1 111 ? 11.526 2.167 -15.325 1.00 94.25 111 VAL A N 1
ATOM 886 C CA . VAL A 1 111 ? 10.737 1.456 -14.307 1.00 94.25 111 VAL A CA 1
ATOM 887 C C . VAL A 1 111 ? 11.097 1.955 -12.911 1.00 94.25 111 VAL A C 1
ATOM 889 O O . VAL A 1 111 ? 10.217 2.159 -12.080 1.00 94.25 111 VAL A O 1
ATOM 892 N N . THR A 1 112 ? 12.372 2.243 -12.653 1.00 94.56 112 THR A N 1
ATOM 893 C CA . THR A 1 112 ? 12.813 2.859 -11.392 1.00 94.56 112 THR A CA 1
ATOM 894 C C . THR A 1 112 ? 12.173 4.237 -11.187 1.00 94.56 112 THR A C 1
ATOM 896 O O . THR A 1 112 ? 11.707 4.553 -10.092 1.00 94.56 112 THR A O 1
ATOM 899 N N . SER A 1 113 ? 12.113 5.060 -12.236 1.00 94.62 113 SER A N 1
ATOM 900 C CA . SER A 1 113 ? 11.476 6.382 -12.209 1.00 94.62 113 SER A CA 1
ATOM 901 C C . SER A 1 113 ? 9.962 6.286 -11.990 1.00 94.62 113 SER A C 1
ATOM 903 O O . SER A 1 113 ? 9.419 7.002 -11.143 1.00 94.62 113 SER A O 1
ATOM 905 N N . LEU A 1 114 ? 9.299 5.341 -12.665 1.00 94.88 114 LEU A N 1
ATOM 906 C CA . LEU A 1 114 ? 7.892 5.017 -12.437 1.00 94.88 114 LEU A CA 1
ATOM 907 C C . LEU A 1 114 ? 7.659 4.596 -10.981 1.00 94.88 114 LEU A C 1
ATOM 909 O O . LEU A 1 114 ? 6.811 5.172 -10.309 1.00 94.88 114 LEU A O 1
ATOM 913 N N . THR A 1 115 ? 8.465 3.668 -10.461 1.00 94.12 115 THR A N 1
ATOM 914 C CA . THR A 1 115 ? 8.365 3.170 -9.078 1.00 94.12 115 THR A CA 1
ATOM 915 C C . THR A 1 115 ? 8.492 4.300 -8.060 1.00 94.12 115 THR A C 1
ATOM 917 O O . THR A 1 115 ? 7.707 4.383 -7.122 1.00 94.12 115 THR A O 1
ATOM 920 N N . LYS A 1 116 ? 9.449 5.217 -8.253 1.00 92.50 116 LYS A N 1
ATOM 921 C CA . LYS A 1 116 ? 9.615 6.391 -7.380 1.00 92.50 116 LYS A CA 1
ATOM 922 C C . LYS A 1 116 ? 8.424 7.345 -7.456 1.00 92.50 116 LYS A C 1
ATOM 924 O O . LYS A 1 116 ? 8.034 7.905 -6.437 1.00 92.50 116 LYS A O 1
ATOM 929 N N . THR A 1 117 ? 7.844 7.522 -8.641 1.00 92.50 117 THR A N 1
ATOM 930 C CA . THR A 1 117 ? 6.627 8.327 -8.826 1.00 92.50 117 THR A CA 1
ATOM 931 C C . THR A 1 117 ? 5.439 7.703 -8.095 1.00 92.50 117 THR A C 1
ATOM 933 O O . THR A 1 117 ? 4.715 8.408 -7.396 1.00 92.50 117 THR A O 1
ATOM 936 N N . LEU A 1 118 ? 5.279 6.382 -8.204 1.00 91.12 118 LEU A N 1
ATOM 937 C CA . LEU A 1 118 ? 4.243 5.618 -7.512 1.00 91.12 118 LEU A CA 1
ATOM 938 C C . LEU A 1 118 ? 4.422 5.668 -5.991 1.00 91.12 118 LEU A C 1
ATOM 940 O O . LEU A 1 118 ? 3.457 5.919 -5.280 1.00 91.12 118 LEU A O 1
ATOM 944 N N . LEU A 1 119 ? 5.652 5.537 -5.487 1.00 87.81 119 LEU A N 1
ATOM 945 C CA . LEU A 1 119 ? 5.951 5.710 -4.062 1.00 87.81 119 LEU A CA 1
ATOM 946 C C . LEU A 1 119 ? 5.682 7.149 -3.595 1.00 87.81 119 LEU A C 1
ATOM 948 O O . LEU A 1 119 ? 5.230 7.374 -2.481 1.00 87.81 119 LEU A O 1
ATOM 952 N N . GLY A 1 120 ? 5.869 8.140 -4.471 1.00 81.81 120 GLY A N 1
ATOM 953 C CA . GLY A 1 120 ? 5.481 9.527 -4.216 1.00 81.81 120 GLY A CA 1
ATOM 954 C C . GLY A 1 120 ? 3.988 9.718 -3.917 1.00 81.81 120 GLY A C 1
ATOM 955 O O . GLY A 1 120 ? 3.625 10.746 -3.342 1.00 81.81 120 GLY A O 1
ATOM 956 N N . LEU A 1 121 ? 3.129 8.744 -4.246 1.00 71.88 121 LEU A N 1
ATOM 957 C CA . LEU A 1 121 ? 1.727 8.741 -3.828 1.00 71.88 121 LEU A CA 1
ATOM 958 C C . LEU A 1 121 ? 1.570 8.601 -2.312 1.00 71.88 121 LEU A C 1
ATOM 960 O O . LEU A 1 121 ? 0.587 9.106 -1.788 1.00 71.88 121 LEU A O 1
ATOM 964 N N . GLU A 1 122 ? 2.536 8.035 -1.587 1.00 68.19 122 GLU A N 1
ATOM 965 C CA . GLU A 1 122 ? 2.553 8.031 -0.115 1.00 68.19 122 GLU A CA 1
ATOM 966 C C . GLU A 1 122 ? 2.402 9.457 0.441 1.00 68.19 122 GLU A C 1
ATOM 968 O O . GLU A 1 122 ? 1.599 9.706 1.334 1.00 68.19 122 GLU A O 1
ATOM 973 N N . LYS A 1 123 ? 3.046 10.449 -0.193 1.00 68.38 123 LYS A N 1
ATOM 974 C CA . LYS A 1 123 ? 2.879 11.868 0.169 1.00 68.38 123 LYS A CA 1
ATOM 975 C C . LYS A 1 123 ? 1.472 12.408 -0.101 1.00 68.38 123 LYS A C 1
ATOM 977 O O . LYS A 1 123 ? 1.077 13.387 0.521 1.00 68.38 123 LYS A O 1
ATOM 982 N N . ARG A 1 124 ? 0.739 11.824 -1.057 1.00 69.62 124 ARG A N 1
ATOM 983 C CA . ARG A 1 124 ? -0.663 12.172 -1.357 1.00 69.62 124 ARG A CA 1
ATOM 984 C C . ARG A 1 124 ? -1.642 11.470 -0.427 1.00 69.62 124 ARG A C 1
ATOM 986 O O . ARG A 1 124 ? -2.667 12.058 -0.107 1.00 69.62 124 ARG A O 1
ATOM 993 N N . PHE A 1 125 ? -1.339 10.239 -0.026 1.00 66.94 125 PHE A N 1
ATOM 994 C CA . PHE A 1 125 ? -2.120 9.506 0.962 1.00 66.94 125 PHE A CA 1
ATOM 995 C C . PHE A 1 125 ? -1.922 10.082 2.373 1.00 66.94 125 PHE A C 1
ATOM 997 O O . PHE A 1 125 ? -2.833 10.009 3.188 1.00 66.94 125 PHE A O 1
ATOM 1004 N N . GLY A 1 126 ? -0.789 10.744 2.628 1.00 64.62 126 GLY A N 1
ATOM 1005 C CA . GLY A 1 126 ? -0.439 11.280 3.940 1.00 64.62 126 GLY A CA 1
ATOM 1006 C C . GLY A 1 126 ? 0.043 10.176 4.880 1.00 64.62 126 GLY A C 1
ATOM 1007 O O . GLY A 1 126 ? 0.206 9.025 4.479 1.00 64.62 126 GLY A O 1
ATOM 1008 N N . GLU A 1 127 ? 0.257 10.511 6.151 1.00 65.56 127 GLU A N 1
ATOM 1009 C CA . GLU A 1 127 ? 0.474 9.510 7.199 1.00 65.56 127 GLU A CA 1
ATOM 1010 C C . GLU A 1 127 ? -0.869 8.831 7.509 1.00 65.56 127 GLU A C 1
ATOM 1012 O O . GLU A 1 127 ? -1.534 9.134 8.491 1.00 65.56 127 GLU A O 1
ATOM 1017 N N . VAL A 1 128 ? -1.317 7.924 6.636 1.00 62.69 128 VAL A N 1
ATOM 1018 C CA . VAL A 1 128 ? -2.610 7.216 6.764 1.00 62.69 128 VAL A CA 1
ATOM 1019 C C . VAL A 1 128 ? -2.695 6.427 8.072 1.00 62.69 128 VAL A C 1
ATOM 1021 O O . VAL A 1 128 ? -3.773 6.278 8.641 1.00 62.69 128 VAL A O 1
ATOM 1024 N N . GLY A 1 129 ? -1.552 5.973 8.594 1.00 56.34 129 GLY A N 1
ATOM 1025 C CA . GLY A 1 129 ? -1.457 5.373 9.925 1.00 56.34 129 GLY A CA 1
ATOM 1026 C C . GLY A 1 129 ? -1.748 6.340 11.082 1.00 56.34 129 GLY A C 1
ATOM 1027 O O . GLY A 1 129 ? -2.107 5.882 12.167 1.00 56.34 129 GLY A O 1
ATOM 1028 N N . ASP A 1 130 ? -1.634 7.651 10.859 1.00 63.31 130 ASP A N 1
ATOM 1029 C CA . ASP A 1 130 ? -1.961 8.707 11.822 1.00 63.31 130 ASP A CA 1
ATOM 1030 C C . ASP A 1 130 ? -3.331 9.358 11.555 1.00 63.31 130 ASP A C 1
ATOM 1032 O O . ASP A 1 130 ? -3.813 10.139 12.382 1.00 63.31 130 ASP A O 1
ATOM 1036 N N . ASP A 1 131 ? -4.027 8.978 10.473 1.00 80.19 131 ASP A N 1
ATOM 1037 C CA . ASP A 1 131 ? -5.454 9.270 10.339 1.00 80.19 131 ASP A CA 1
ATOM 1038 C C . ASP A 1 131 ? -6.224 8.518 11.434 1.00 80.19 131 ASP A C 1
ATOM 1040 O O . ASP A 1 131 ? -6.306 7.285 11.467 1.00 80.19 131 ASP A O 1
ATOM 1044 N N . LEU A 1 132 ? -6.797 9.292 12.356 1.00 84.56 132 LEU A N 1
ATOM 1045 C CA . LEU A 1 132 ? -7.485 8.776 13.533 1.00 84.56 132 LEU A CA 1
ATOM 1046 C C . LEU A 1 132 ? -8.627 7.827 13.172 1.00 84.56 132 LEU A C 1
ATOM 1048 O O . LEU A 1 132 ? -8.803 6.815 13.850 1.00 84.56 132 LEU A O 1
ATOM 1052 N N . LEU A 1 133 ? -9.396 8.139 12.128 1.00 87.81 133 LEU A N 1
ATOM 1053 C CA . LEU A 1 133 ? -10.556 7.348 11.738 1.00 87.81 133 LEU A CA 1
ATOM 1054 C C . LEU A 1 133 ? -10.114 6.023 11.121 1.00 87.81 133 LEU A C 1
ATOM 1056 O O . LEU A 1 133 ? -10.652 4.972 11.473 1.00 87.81 133 LEU A O 1
ATOM 1060 N N . LEU A 1 134 ? -9.120 6.061 10.232 1.00 88.12 134 LEU A N 1
ATOM 1061 C CA . LEU A 1 134 ? -8.595 4.863 9.577 1.00 88.12 134 LEU A CA 1
ATOM 1062 C C . LEU A 1 134 ? -7.907 3.937 10.583 1.00 88.12 134 LEU A C 1
ATOM 1064 O O . LEU A 1 134 ? -8.152 2.727 10.572 1.00 88.12 134 LEU A O 1
ATOM 1068 N N . ALA A 1 135 ? -7.108 4.498 11.493 1.00 88.81 135 ALA A N 1
ATOM 1069 C CA . ALA A 1 135 ? -6.430 3.747 12.544 1.00 88.81 135 ALA A CA 1
ATOM 1070 C C . ALA A 1 135 ? -7.435 3.091 13.497 1.00 88.81 135 ALA A C 1
ATOM 1072 O O . ALA A 1 135 ? -7.329 1.900 13.787 1.00 88.81 135 ALA A O 1
ATOM 1073 N N . GLU A 1 136 ? -8.453 3.828 13.946 1.00 90.69 136 GLU A N 1
ATOM 1074 C CA . GLU A 1 136 ? -9.471 3.288 14.851 1.00 90.69 136 GLU A CA 1
ATOM 1075 C C . GLU A 1 136 ? -10.341 2.229 14.173 1.00 90.69 136 GLU A C 1
ATOM 1077 O O . GLU A 1 136 ? -10.568 1.168 14.755 1.00 90.69 136 GLU A O 1
ATOM 1082 N N . ALA A 1 137 ? -10.766 2.454 12.927 1.00 91.31 137 ALA A N 1
ATOM 1083 C CA . ALA A 1 137 ? -11.509 1.459 12.156 1.00 91.31 137 ALA A CA 1
ATOM 1084 C C . ALA A 1 137 ? -10.696 0.168 11.973 1.00 91.31 137 ALA A C 1
ATOM 1086 O O . ALA A 1 137 ? -11.224 -0.931 12.145 1.00 91.31 137 ALA A O 1
ATOM 1087 N N . THR A 1 138 ? -9.402 0.293 11.668 1.00 91.62 138 THR A N 1
ATOM 1088 C CA . THR A 1 138 ? -8.480 -0.842 11.505 1.00 91.62 138 THR A CA 1
ATOM 1089 C C . THR A 1 138 ? -8.250 -1.581 12.823 1.00 91.62 138 THR A C 1
ATOM 1091 O O . THR A 1 138 ? -8.265 -2.811 12.857 1.00 91.62 138 THR A O 1
ATOM 1094 N N . PHE A 1 139 ? -8.092 -0.848 13.929 1.00 91.88 139 PHE A N 1
ATOM 1095 C CA . PHE A 1 139 ? -7.914 -1.424 15.262 1.00 91.88 139 PHE A CA 1
ATOM 1096 C C . PHE A 1 139 ? -9.146 -2.207 15.734 1.00 91.88 139 PHE A C 1
ATOM 1098 O O . PHE A 1 139 ? -9.008 -3.270 16.347 1.00 91.88 139 PHE A O 1
ATOM 1105 N N . LEU A 1 140 ? -10.343 -1.675 15.475 1.00 91.50 140 LEU A N 1
ATOM 1106 C CA . LEU A 1 140 ? -11.612 -2.272 15.895 1.00 91.50 140 LEU A CA 1
ATOM 1107 C C . LEU A 1 140 ? -12.000 -3.497 15.061 1.00 91.50 140 LEU A C 1
ATOM 1109 O O . LEU A 1 140 ? -12.778 -4.322 15.537 1.00 91.50 140 LEU A O 1
ATOM 1113 N N . ASP A 1 141 ? -11.453 -3.647 13.855 1.00 90.94 141 ASP A N 1
ATOM 1114 C CA . ASP A 1 141 ? -11.666 -4.826 13.021 1.00 90.94 141 ASP A CA 1
ATOM 1115 C C . ASP A 1 141 ? -10.827 -6.013 13.534 1.00 90.94 141 ASP A C 1
ATOM 1117 O O . ASP A 1 141 ? -9.594 -5.983 13.442 1.00 90.94 141 ASP A O 1
ATOM 1121 N N . PRO A 1 142 ? -11.447 -7.097 14.045 1.00 89.06 142 PRO A N 1
ATOM 1122 C CA . PRO A 1 142 ? -10.713 -8.231 14.606 1.00 89.06 142 PRO A CA 1
ATOM 1123 C C . PRO A 1 142 ? -9.790 -8.923 13.603 1.00 89.06 142 PRO A C 1
ATOM 1125 O O . PRO A 1 142 ? -8.820 -9.562 14.016 1.00 89.06 142 PRO A O 1
ATOM 1128 N N . ARG A 1 143 ? -10.083 -8.805 12.299 1.00 89.81 143 ARG A N 1
ATOM 1129 C CA . ARG A 1 143 ? -9.267 -9.386 11.225 1.00 89.81 143 ARG A CA 1
ATOM 1130 C C . ARG A 1 143 ? -7.906 -8.707 11.126 1.00 89.81 143 ARG A C 1
ATOM 1132 O O . ARG A 1 143 ? -6.943 -9.350 10.722 1.00 89.81 143 ARG A O 1
ATOM 1139 N N . PHE A 1 144 ? -7.829 -7.429 11.492 1.00 88.50 144 PHE A N 1
ATOM 1140 C CA . PHE A 1 144 ? -6.644 -6.603 11.289 1.00 88.50 144 PHE A CA 1
ATOM 1141 C C . PHE A 1 144 ? -6.001 -6.223 12.609 1.00 88.50 144 PHE A C 1
ATOM 1143 O O . PHE A 1 144 ? -4.849 -6.582 12.803 1.00 88.50 144 PHE A O 1
ATOM 1150 N N . LYS A 1 145 ? -6.720 -5.593 13.545 1.00 85.25 145 LYS A N 1
ATOM 1151 C CA . LYS A 1 145 ? -6.289 -5.274 14.919 1.00 85.25 145 LYS A CA 1
ATOM 1152 C C . LYS A 1 145 ? -4.798 -4.932 15.060 1.00 85.25 145 LYS A C 1
ATOM 1154 O O . LYS A 1 145 ? -4.433 -3.776 14.937 1.00 85.25 145 LYS A O 1
ATOM 1159 N N . LYS A 1 146 ? -3.934 -5.919 15.337 1.00 83.44 146 LYS A N 1
ATOM 1160 C CA . LYS A 1 146 ? -2.473 -5.739 15.454 1.00 83.44 146 LYS A CA 1
ATOM 1161 C C . LYS A 1 146 ? -1.740 -5.798 14.107 1.00 83.44 146 LYS A C 1
ATOM 1163 O O . LYS A 1 146 ? -0.760 -5.095 13.916 1.00 83.44 146 LYS A O 1
ATOM 1168 N N . TYR A 1 147 ? -2.202 -6.642 13.193 1.00 84.31 147 TYR A N 1
ATOM 1169 C CA . TYR A 1 147 ? -1.638 -6.846 11.856 1.00 84.31 147 TYR A CA 1
ATOM 1170 C C . TYR A 1 147 ? -1.898 -5.674 10.904 1.00 84.31 147 TYR A C 1
ATOM 1172 O O . TYR A 1 147 ? -1.233 -5.568 9.884 1.00 84.31 147 TYR A O 1
ATOM 1180 N N . GLY A 1 148 ? -2.850 -4.800 11.243 1.00 81.56 148 GLY A N 1
ATOM 1181 C CA . GLY A 1 148 ? -3.166 -3.585 10.492 1.00 81.56 148 GLY A CA 1
ATOM 1182 C C . GLY A 1 148 ? -2.144 -2.456 10.611 1.00 81.56 148 GLY A C 1
ATOM 1183 O O . GLY A 1 148 ? -2.325 -1.435 9.963 1.00 81.56 148 GLY A O 1
ATOM 1184 N N . PHE A 1 149 ? -1.115 -2.605 11.449 1.00 84.44 149 PHE A N 1
ATOM 1185 C CA . PHE A 1 149 ? -0.156 -1.545 11.744 1.00 84.44 149 PHE A CA 1
ATOM 1186 C C . PHE A 1 149 ? 1.267 -2.016 11.452 1.00 84.44 149 PHE A C 1
ATOM 1188 O O . PHE A 1 149 ? 1.769 -2.930 12.108 1.00 84.44 149 PHE A O 1
ATOM 1195 N N . SER A 1 150 ? 1.944 -1.343 10.521 1.00 79.25 150 SER A N 1
ATOM 1196 C CA . SER A 1 150 ? 3.367 -1.577 10.244 1.00 79.25 150 SER A CA 1
ATOM 1197 C C . SER A 1 150 ? 4.293 -1.078 11.366 1.00 79.25 150 SER A C 1
ATOM 1199 O O . SER A 1 150 ? 5.386 -1.611 11.548 1.00 79.25 150 SER A O 1
ATOM 1201 N N . ASN A 1 151 ? 3.852 -0.090 12.158 1.00 82.38 151 ASN A N 1
ATOM 1202 C CA . ASN A 1 151 ? 4.588 0.441 13.309 1.00 82.38 151 ASN A CA 1
ATOM 1203 C C . ASN A 1 151 ? 3.921 0.021 14.642 1.00 82.38 151 ASN A C 1
ATOM 1205 O O . ASN A 1 151 ? 2.782 0.425 14.898 1.00 82.38 151 ASN A O 1
ATOM 1209 N N . PRO A 1 152 ? 4.619 -0.715 15.534 1.00 85.44 152 PRO A N 1
ATOM 1210 C CA . PRO A 1 152 ? 4.115 -1.054 16.868 1.00 85.44 152 PRO A CA 1
ATOM 1211 C C . PRO A 1 152 ? 3.701 0.156 17.717 1.00 85.44 152 PRO A C 1
ATOM 1213 O O . PRO A 1 152 ? 2.748 0.067 18.489 1.00 85.44 152 PRO A O 1
ATOM 1216 N N . GLU A 1 153 ? 4.377 1.295 17.568 1.00 86.56 153 GLU A N 1
ATOM 1217 C CA . GLU A 1 153 ? 4.037 2.520 18.299 1.00 86.56 153 GLU A CA 1
ATOM 1218 C C . GLU A 1 153 ? 2.687 3.084 17.850 1.00 86.56 153 GLU A C 1
ATOM 1220 O O . GLU A 1 153 ? 1.901 3.527 18.683 1.00 86.56 153 GLU A O 1
ATOM 1225 N N . ALA A 1 154 ? 2.380 3.029 16.549 1.00 83.81 154 ALA A N 1
ATOM 1226 C CA . ALA A 1 154 ? 1.096 3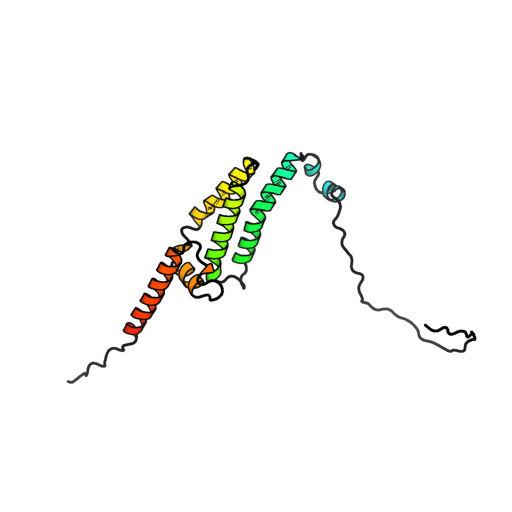.488 16.020 1.00 83.81 154 ALA A CA 1
ATOM 1227 C C . ALA A 1 154 ? -0.071 2.654 16.578 1.00 83.81 154 ALA A C 1
ATOM 1229 O O . ALA A 1 154 ? -1.119 3.202 16.932 1.00 83.81 154 ALA A O 1
ATOM 1230 N N . PHE A 1 155 ? 0.139 1.343 16.743 1.00 89.06 155 PHE A N 1
ATOM 1231 C CA . PHE A 1 155 ? -0.827 0.456 17.389 1.00 89.06 155 PHE A CA 1
ATOM 1232 C C . PHE A 1 155 ? -1.079 0.840 18.855 1.00 89.06 155 PHE A C 1
ATOM 1234 O O . PHE A 1 155 ? -2.236 0.988 19.257 1.00 89.06 155 PHE A O 1
ATOM 1241 N N . GLU A 1 156 ? -0.025 1.030 19.656 1.00 90.19 156 GLU A N 1
ATOM 1242 C CA . GLU A 1 156 ? -0.187 1.404 21.070 1.00 90.19 156 GLU A CA 1
ATOM 1243 C C . GLU A 1 156 ? -0.820 2.797 21.220 1.00 90.19 156 GLU A C 1
ATOM 1245 O O . GLU A 1 156 ? -1.774 2.939 21.986 1.00 90.19 156 GLU A O 1
ATOM 1250 N N . ARG A 1 157 ? -0.423 3.787 20.403 1.00 89.38 157 ARG A N 1
ATOM 1251 C CA . ARG A 1 157 ? -1.085 5.107 20.366 1.00 89.38 157 ARG A CA 1
ATOM 1252 C C . ARG A 1 157 ? -2.582 4.989 20.071 1.00 89.38 157 ARG A C 1
ATOM 1254 O O . ARG A 1 157 ? -3.401 5.667 20.694 1.00 89.38 157 ARG A O 1
ATOM 1261 N N . CYS A 1 158 ? -2.960 4.140 19.112 1.00 90.00 158 CYS A N 1
ATOM 1262 C CA . CYS A 1 158 ? -4.365 3.920 18.768 1.00 90.00 158 CYS A CA 1
ATOM 1263 C C . CYS A 1 158 ? -5.146 3.271 19.914 1.00 90.00 158 CYS A C 1
ATOM 1265 O O . CYS A 1 158 ? -6.269 3.676 20.222 1.00 90.00 158 CYS A O 1
ATOM 1267 N N . LYS A 1 159 ? -4.539 2.286 20.573 1.00 91.38 159 LYS A N 1
ATOM 1268 C CA . LYS A 1 159 ? -5.120 1.587 21.718 1.00 91.38 159 LYS A CA 1
ATOM 1269 C C . LYS A 1 159 ? -5.370 2.528 22.895 1.00 91.38 159 LYS A C 1
ATOM 1271 O O . LYS A 1 159 ? -6.483 2.545 23.417 1.00 91.38 159 LYS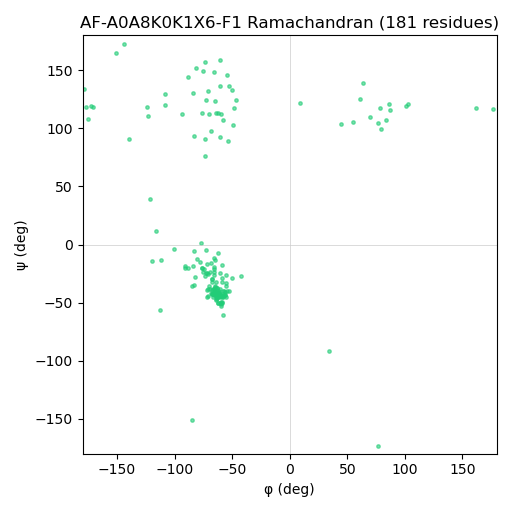 A O 1
ATOM 1276 N N . GLU A 1 160 ? -4.374 3.316 23.291 1.00 91.81 160 GLU A N 1
ATOM 1277 C CA . GLU A 1 160 ? -4.496 4.297 24.381 1.00 91.81 160 GLU A CA 1
ATOM 1278 C C . GLU A 1 160 ? -5.622 5.297 24.111 1.00 91.81 160 GLU A C 1
ATOM 1280 O O . GLU A 1 160 ? -6.459 5.560 24.976 1.00 91.81 160 GLU A O 1
ATOM 1285 N N . ARG A 1 161 ? -5.709 5.784 22.872 1.00 89.56 161 ARG A N 1
ATOM 1286 C CA . ARG A 1 161 ? -6.751 6.720 22.448 1.00 89.56 161 ARG A CA 1
ATOM 1287 C C . ARG A 1 161 ? -8.156 6.129 22.530 1.00 89.56 161 ARG A C 1
ATOM 1289 O O . ARG A 1 161 ? -9.054 6.786 23.054 1.00 89.56 161 ARG A O 1
ATOM 1296 N N . ILE A 1 162 ? -8.365 4.906 22.041 1.00 90.75 162 ILE A N 1
ATOM 1297 C CA . ILE A 1 162 ? -9.676 4.242 22.138 1.00 90.75 162 ILE A CA 1
ATOM 1298 C C . ILE A 1 162 ? -10.061 4.028 23.605 1.00 90.75 162 ILE A C 1
ATOM 1300 O O . ILE A 1 162 ? -11.208 4.275 23.977 1.00 90.75 162 ILE A O 1
ATOM 1304 N N . ILE A 1 163 ? -9.112 3.627 24.457 1.00 91.75 163 ILE A N 1
ATOM 1305 C CA . ILE A 1 163 ? -9.349 3.475 25.901 1.00 91.75 163 ILE A CA 1
ATOM 1306 C C . ILE A 1 163 ? -9.767 4.812 26.527 1.00 91.75 163 ILE A C 1
ATOM 1308 O O . ILE A 1 163 ? -10.736 4.836 27.290 1.00 91.75 163 ILE A O 1
ATOM 1312 N N . SER A 1 164 ? -9.095 5.913 26.175 1.00 91.25 164 SER A N 1
ATOM 1313 C CA . SER A 1 164 ? -9.449 7.261 26.640 1.00 91.25 164 SER A CA 1
ATOM 1314 C C . SER A 1 164 ? -10.871 7.641 26.233 1.00 91.25 164 SER A C 1
ATOM 1316 O O . SER A 1 164 ? -11.670 8.002 27.091 1.00 91.25 164 SER A O 1
ATOM 1318 N N . LYS A 1 165 ? -11.230 7.461 24.953 1.00 89.50 165 LYS A N 1
ATOM 1319 C CA . LYS A 1 165 ? -12.582 7.752 24.443 1.00 89.50 165 LYS A CA 1
ATOM 1320 C C . LYS A 1 165 ? -13.665 6.988 25.211 1.00 89.50 165 LYS A C 1
ATOM 1322 O O . LYS A 1 165 ? -14.670 7.573 25.596 1.00 89.50 165 LYS A O 1
ATOM 1327 N N . ILE A 1 166 ? -13.444 5.701 25.495 1.00 89.31 166 ILE A N 1
ATOM 1328 C CA . ILE A 1 166 ? -14.377 4.877 26.287 1.00 89.31 166 ILE A CA 1
ATOM 1329 C C . ILE A 1 166 ? -14.448 5.349 27.753 1.00 89.31 166 ILE A C 1
ATOM 1331 O O . ILE A 1 166 ? -15.479 5.205 28.416 1.00 89.31 166 ILE A O 1
ATOM 1335 N N . GLY A 1 167 ? -13.349 5.869 28.303 1.00 85.50 167 GLY A N 1
ATOM 1336 C CA . GLY A 1 167 ? -13.317 6.502 29.624 1.00 85.50 167 GLY A CA 1
ATOM 1337 C C . GLY A 1 167 ? -14.176 7.766 29.685 1.00 85.50 167 GLY A C 1
ATOM 1338 O O . GLY A 1 167 ? -15.003 7.889 30.587 1.00 85.50 167 GLY A O 1
ATOM 1339 N N . ASP A 1 168 ? -14.035 8.641 28.693 1.00 84.06 168 ASP A N 1
ATOM 1340 C CA . ASP A 1 168 ? -14.723 9.935 28.628 1.00 84.06 168 ASP A CA 1
ATOM 1341 C C . ASP A 1 168 ? -16.223 9.793 28.338 1.00 84.06 168 ASP A C 1
ATOM 1343 O O . ASP A 1 168 ? -17.042 10.472 28.962 1.00 84.06 168 ASP A O 1
ATOM 1347 N N . SER A 1 169 ? -16.621 8.863 27.460 1.00 74.69 169 SER A N 1
ATOM 1348 C CA . SER A 1 169 ? -18.041 8.599 27.175 1.00 74.69 169 SER A CA 1
ATOM 1349 C C . SER A 1 169 ? -18.826 8.193 28.426 1.00 74.69 169 SER A C 1
ATOM 1351 O O . SER A 1 169 ? -19.982 8.573 28.573 1.00 74.69 169 SER A O 1
ATOM 1353 N N . ARG A 1 170 ? -18.189 7.500 29.380 1.00 65.38 170 ARG A N 1
ATOM 1354 C CA . ARG A 1 170 ? -18.828 7.092 30.644 1.00 65.38 170 ARG A CA 1
ATOM 1355 C C . ARG A 1 170 ? -19.146 8.256 31.587 1.00 65.38 170 ARG A C 1
ATOM 1357 O O . ARG A 1 170 ? -19.930 8.065 32.511 1.00 65.38 170 ARG A O 1
ATOM 1364 N N . GLN A 1 171 ? -18.565 9.440 31.383 1.00 58.66 171 GLN A N 1
ATOM 1365 C CA . GLN A 1 171 ? -18.867 10.626 32.193 1.00 58.66 171 GLN A CA 1
ATOM 1366 C C . GLN A 1 171 ? -20.012 11.477 31.624 1.00 58.66 171 GLN A C 1
ATOM 1368 O O . GLN A 1 171 ? -20.607 12.253 32.368 1.00 58.66 171 GLN A O 1
ATOM 1373 N N . GLN A 1 172 ? -20.354 11.325 30.338 1.00 55.50 172 GLN A N 1
ATOM 1374 C CA . GLN A 1 172 ? -21.429 12.095 29.696 1.00 55.50 172 GLN A CA 1
ATOM 1375 C C . GLN A 1 172 ? -22.833 11.507 29.921 1.00 55.50 172 GLN A C 1
ATOM 1377 O O . GLN A 1 172 ? -23.812 12.240 29.821 1.00 55.50 172 GLN A O 1
ATOM 1382 N N . ASP A 1 173 ? -22.943 10.231 30.303 1.00 57.47 173 ASP A N 1
ATOM 1383 C CA . ASP A 1 173 ? -24.230 9.568 30.583 1.00 57.47 173 ASP A CA 1
ATOM 1384 C C . ASP A 1 173 ? -24.845 9.937 31.955 1.00 57.47 173 ASP A C 1
ATOM 1386 O O . ASP A 1 173 ? -25.916 9.447 32.325 1.00 57.47 173 ASP A O 1
ATOM 1390 N N . VAL A 1 174 ? -24.205 10.820 32.731 1.00 57.97 174 VAL A N 1
ATOM 1391 C CA . VAL A 1 174 ? -24.760 11.328 33.995 1.00 57.97 174 VAL A CA 1
ATOM 1392 C C . VAL A 1 174 ? -25.726 12.482 33.694 1.00 57.97 174 VAL A C 1
ATOM 1394 O O . VAL A 1 174 ? -25.324 13.637 33.570 1.00 57.97 174 VAL A O 1
ATOM 1397 N N . LEU A 1 175 ? -27.020 12.161 33.564 1.00 54.59 175 LEU A N 1
ATOM 1398 C CA . LEU A 1 175 ? -28.112 13.133 33.396 1.00 54.59 175 LEU A CA 1
ATOM 1399 C C . LEU A 1 175 ? -28.042 14.252 34.461 1.00 54.59 175 LEU A C 1
ATOM 1401 O O . LEU A 1 175 ? -27.934 13.939 35.651 1.00 54.59 175 LEU A O 1
ATOM 1405 N N . PRO A 1 176 ? -28.168 15.544 34.093 1.00 58.75 176 PRO A N 1
ATOM 1406 C CA . PRO A 1 176 ? -28.240 16.614 35.079 1.00 58.75 176 PRO A CA 1
ATOM 1407 C C . PRO A 1 176 ? -29.520 16.474 35.912 1.00 58.75 176 PRO A C 1
ATOM 1409 O O . PRO A 1 176 ? -30.633 16.443 35.383 1.00 58.75 176 PRO A O 1
ATOM 1412 N N . SER A 1 177 ? -29.348 16.379 37.232 1.00 61.62 177 SER A N 1
ATOM 1413 C CA . SER A 1 177 ? -30.428 16.248 38.211 1.00 61.62 177 SER A CA 1
ATOM 1414 C C . SER A 1 177 ? -31.478 17.357 38.042 1.00 61.62 177 SER A C 1
ATOM 1416 O O . SER A 1 177 ? -31.095 18.524 37.908 1.00 61.62 177 SER A O 1
ATOM 1418 N N . PRO A 1 178 ? -32.792 17.053 38.105 1.00 59.03 178 PRO A N 1
ATOM 1419 C CA . PRO A 1 178 ? -33.833 18.070 38.017 1.00 59.03 178 PRO A CA 1
ATOM 1420 C C . PRO A 1 178 ? -33.670 19.086 39.149 1.00 59.03 178 PRO A C 1
ATOM 1422 O O . PRO A 1 178 ? -33.849 18.763 40.327 1.00 59.03 178 PRO A O 1
ATOM 1425 N N . GLN A 1 179 ? -33.320 20.322 38.795 1.00 63.12 179 GLN A N 1
ATOM 1426 C CA . GLN A 1 179 ? -33.319 21.433 39.735 1.00 63.12 179 GLN A CA 1
ATOM 1427 C C . GLN A 1 179 ? -34.757 21.630 40.222 1.00 63.12 179 GLN A C 1
ATOM 1429 O O . GLN A 1 179 ? -35.651 21.969 39.443 1.00 63.12 179 GLN A O 1
ATOM 1434 N N . HIS A 1 180 ? -34.981 21.368 41.512 1.00 55.97 180 HIS A N 1
ATOM 1435 C CA . HIS A 1 180 ? -36.245 21.650 42.173 1.00 55.97 180 HIS A CA 1
ATOM 1436 C C . HIS A 1 180 ? -36.546 23.142 42.033 1.00 55.97 180 HIS A C 1
ATOM 1438 O O . HIS A 1 180 ? -35.937 23.986 42.687 1.00 55.97 180 HIS A O 1
ATOM 1444 N N . ARG A 1 181 ? -37.515 23.453 41.172 1.00 62.38 181 ARG A N 1
ATOM 1445 C CA . ARG A 1 181 ? -38.231 24.720 41.190 1.00 62.38 181 ARG A CA 1
ATOM 1446 C C . ARG A 1 181 ? -39.080 24.715 42.461 1.00 62.38 181 ARG A C 1
ATOM 1448 O O . ARG A 1 181 ? -40.148 24.111 42.471 1.00 62.38 181 ARG A O 1
ATOM 1455 N N . MET A 1 182 ? -38.597 25.345 43.524 1.00 54.94 182 MET A N 1
ATOM 1456 C CA . MET A 1 182 ? -39.463 25.770 44.620 1.00 54.94 182 MET A CA 1
ATOM 1457 C C . MET A 1 182 ? -39.597 27.286 44.572 1.00 54.94 182 MET A C 1
ATOM 1459 O O . MET A 1 182 ? -38.619 28.004 44.371 1.00 54.94 182 MET A O 1
ATOM 1463 N N . GLN A 1 183 ? -40.868 27.669 44.613 1.00 59.69 183 GLN A N 1
ATOM 1464 C CA . GLN A 1 183 ? -41.433 29.008 44.556 1.00 59.69 183 GLN A CA 1
ATOM 1465 C C . GLN A 1 183 ? -41.038 29.835 45.777 1.00 59.69 183 GLN A C 1
ATOM 1467 O O . GLN A 1 183 ? -40.783 29.221 46.838 1.00 59.69 183 GLN A O 1
#

Mean predicted aligned error: 16.89 Å

Organism: Ladona fulva (NCBI:txid123851)

Nearest PDB structures (foldseek):
  6dww-assembly1_A  TM=6.873E-01  e=4.837E-01  Musca domestica
  4d1q-assembly1_B  TM=6.486E-01  e=9.156E-01  Musca domestica
  5a7d-assembly1_R  TM=2.492E-01  e=6.909E+00  Drosophila melanogaster

Sequence (183 aa):
MMKKVIDTNKEQQEGPSTSIEPDTNELEVEDKKKSPTLAEEAIEYPALENLTSDEIDLTSNCYKILEVFKYVTEEISSEKAVTTSKIILLIDALTNWCNEWLRKKDLPHQVTSLTKTLLGLEKRFGEVGDDLLLAEATFLDPRFKKYGFSNPEAFERCKERIISKIGDSRQQDVLPSPQHRMQ